Protein AF-A0A6A6D5V9-F1 (afdb_monomer_lite)

Structure (mmCIF, N/CA/C/O backbone):
data_AF-A0A6A6D5V9-F1
#
_entry.id   AF-A0A6A6D5V9-F1
#
loop_
_atom_site.group_PDB
_atom_site.id
_atom_site.type_symbol
_atom_site.label_atom_id
_atom_site.label_alt_id
_atom_site.label_comp_id
_atom_site.label_asym_id
_atom_site.label_entity_id
_atom_site.label_seq_id
_atom_site.pdbx_PDB_ins_code
_atom_site.Cartn_x
_atom_site.Cartn_y
_atom_site.Cartn_z
_atom_site.occupancy
_atom_site.B_iso_or_equiv
_atom_site.auth_seq_id
_atom_site.auth_comp_id
_atom_site.auth_asym_id
_atom_site.auth_atom_id
_atom_site.pdbx_PDB_model_num
ATOM 1 N N . MET A 1 1 ? -54.453 -8.536 13.196 1.00 45.84 1 MET A N 1
ATOM 2 C CA . MET A 1 1 ? -53.385 -8.993 14.112 1.00 45.84 1 MET A CA 1
ATOM 3 C C . MET A 1 1 ? -52.077 -8.244 13.860 1.00 45.84 1 MET A C 1
ATOM 5 O O . MET A 1 1 ? -51.553 -7.671 14.799 1.00 45.84 1 MET A O 1
ATOM 9 N N . GLU A 1 2 ? -51.609 -8.128 12.612 1.00 41.94 2 GLU A N 1
ATOM 10 C CA . GLU A 1 2 ? -50.366 -7.400 12.262 1.00 41.94 2 GLU A CA 1
ATOM 11 C C . GLU A 1 2 ? -50.396 -5.892 12.583 1.00 41.94 2 GLU A C 1
ATOM 13 O O . GLU A 1 2 ? -49.407 -5.327 13.036 1.00 41.94 2 GLU A O 1
ATOM 18 N N . SER A 1 3 ? -51.559 -5.244 12.457 1.00 50.44 3 SER A N 1
ATOM 19 C CA . SER A 1 3 ? -51.725 -3.814 12.774 1.00 50.44 3 SER A CA 1
ATOM 20 C C . SER A 1 3 ? -51.591 -3.475 14.270 1.00 50.44 3 SER A C 1
ATOM 22 O O . SER A 1 3 ? -51.333 -2.319 14.603 1.00 50.44 3 SER A O 1
ATOM 24 N N . GLN A 1 4 ? -51.782 -4.447 15.167 1.00 44.75 4 GLN A N 1
ATOM 25 C CA . GLN A 1 4 ? -51.623 -4.241 16.612 1.00 44.75 4 GLN A CA 1
ATOM 26 C C . GLN A 1 4 ? -50.182 -4.498 17.065 1.00 44.75 4 GLN A C 1
ATOM 28 O O . GLN A 1 4 ? -49.715 -3.812 17.969 1.00 44.75 4 GLN A O 1
ATOM 33 N N . LEU A 1 5 ? -49.464 -5.406 16.389 1.00 46.28 5 LEU A N 1
ATOM 34 C CA . LEU A 1 5 ? -48.047 -5.675 16.644 1.00 46.28 5 LEU A CA 1
ATOM 35 C C . LEU A 1 5 ? -47.172 -4.462 16.279 1.00 46.28 5 LEU A C 1
ATOM 37 O O . LEU A 1 5 ? -46.352 -4.035 17.082 1.00 46.28 5 LEU A O 1
ATOM 41 N N . ALA A 1 6 ? -47.435 -3.841 15.121 1.00 49.94 6 ALA A N 1
ATOM 42 C CA . ALA A 1 6 ? -46.710 -2.649 14.671 1.00 49.94 6 ALA A CA 1
ATOM 43 C C . ALA A 1 6 ? -46.886 -1.452 15.623 1.00 49.94 6 ALA A C 1
ATOM 45 O O . ALA A 1 6 ? -45.934 -0.730 15.894 1.00 49.94 6 ALA A O 1
ATOM 46 N N . ARG A 1 7 ? -48.087 -1.276 16.196 1.00 48.97 7 ARG A N 1
ATOM 47 C CA . ARG A 1 7 ? -48.354 -0.212 17.181 1.00 48.97 7 ARG A CA 1
ATOM 48 C C . ARG A 1 7 ? -47.690 -0.473 18.536 1.00 48.97 7 ARG A C 1
ATOM 50 O O . ARG A 1 7 ? -47.276 0.479 19.188 1.00 48.97 7 ARG A O 1
ATOM 57 N N . GLN A 1 8 ? -47.562 -1.735 18.954 1.00 49.94 8 GLN A N 1
ATOM 58 C CA . GLN A 1 8 ? -46.853 -2.091 20.190 1.00 49.94 8 GLN A CA 1
ATOM 59 C C . GLN A 1 8 ? -45.332 -1.924 20.065 1.00 49.94 8 GLN A C 1
ATOM 61 O O . GLN A 1 8 ? -44.693 -1.505 21.030 1.00 49.94 8 GLN A O 1
ATOM 66 N N . GLU A 1 9 ? -44.750 -2.193 18.891 1.00 52.41 9 GLU A N 1
ATOM 67 C CA . GLU A 1 9 ? -43.332 -1.911 18.620 1.00 52.41 9 GLU A CA 1
ATOM 68 C C . GLU A 1 9 ? -43.048 -0.402 18.594 1.00 52.41 9 GLU A C 1
ATOM 70 O O . GLU A 1 9 ? -42.062 0.053 19.174 1.00 52.41 9 GLU A O 1
ATOM 75 N N . GLU A 1 10 ? -43.945 0.393 18.006 1.00 48.81 10 GLU A N 1
ATOM 76 C CA . GLU A 1 10 ? -43.826 1.855 17.957 1.00 48.81 10 GLU A CA 1
ATOM 77 C C . GLU A 1 10 ? -43.937 2.489 19.360 1.00 48.81 10 GLU A C 1
ATOM 79 O O . GLU A 1 10 ? -43.136 3.354 19.723 1.00 48.81 10 GLU A O 1
ATOM 84 N N . GLU A 1 11 ? -44.848 1.998 20.210 1.00 47.97 11 GLU A N 1
ATOM 85 C CA . GLU A 1 11 ? -44.948 2.425 21.615 1.00 47.97 11 GLU A CA 1
ATOM 86 C C . GLU A 1 11 ? -43.737 1.998 22.467 1.00 47.97 11 GLU A C 1
ATOM 88 O O . GLU A 1 11 ? -43.361 2.714 23.401 1.00 47.97 11 GLU A O 1
ATOM 93 N N . ALA A 1 12 ? -43.090 0.870 22.152 1.00 48.12 12 ALA A N 1
ATOM 94 C CA . ALA A 1 12 ? -41.866 0.435 22.828 1.00 48.12 12 ALA A CA 1
ATOM 95 C C . ALA A 1 12 ? -40.661 1.326 22.473 1.00 48.12 12 ALA A C 1
ATOM 97 O O . ALA A 1 12 ? -39.862 1.662 23.351 1.00 48.12 12 ALA A O 1
ATOM 98 N N . VAL A 1 13 ? -40.567 1.773 21.215 1.00 47.84 13 VAL A N 1
ATOM 99 C CA . VAL A 1 13 ? -39.537 2.718 20.745 1.00 47.84 13 VAL A CA 1
ATOM 100 C C . VAL A 1 13 ? -39.692 4.088 21.414 1.00 47.84 13 VAL A C 1
ATOM 102 O O . VAL A 1 13 ? -38.697 4.690 21.818 1.00 47.84 13 VAL A O 1
ATOM 105 N N . VAL A 1 14 ? -40.930 4.550 21.623 1.00 44.81 14 VAL A N 1
ATOM 106 C CA . VAL A 1 14 ? -41.213 5.820 22.317 1.00 44.81 14 VAL A CA 1
ATOM 107 C C . VAL A 1 14 ? -40.906 5.741 23.822 1.00 44.81 14 VAL A C 1
ATOM 109 O O . VAL A 1 14 ? -40.399 6.708 24.391 1.00 44.81 14 VAL A O 1
ATOM 112 N N . ARG A 1 15 ? -41.128 4.592 24.482 1.00 38.12 15 ARG A N 1
ATOM 113 C CA . ARG A 1 15 ? -40.809 4.412 25.918 1.00 38.12 15 ARG A CA 1
ATOM 114 C C . ARG A 1 15 ? -39.312 4.308 26.223 1.00 38.12 15 ARG A C 1
ATOM 116 O O . ARG A 1 15 ? -38.923 4.564 27.359 1.00 38.12 15 ARG A O 1
ATOM 123 N N . LEU A 1 16 ? -38.478 3.953 25.245 1.00 40.44 16 LEU A N 1
ATOM 124 C CA . LEU A 1 16 ? -37.032 3.770 25.433 1.00 40.44 16 LEU A CA 1
ATOM 125 C C . LEU A 1 16 ? -36.195 5.045 25.249 1.00 40.44 16 LEU A C 1
ATOM 127 O O . LEU A 1 16 ? -34.975 4.978 25.374 1.00 40.44 16 LEU A O 1
ATOM 131 N N . GLY A 1 17 ? -36.804 6.206 24.981 1.00 34.03 17 GLY A N 1
ATOM 132 C CA . GLY A 1 17 ? -36.082 7.487 24.957 1.00 34.03 17 GLY A CA 1
ATOM 133 C C . GLY A 1 17 ? -34.925 7.547 23.949 1.00 34.03 17 GLY A C 1
ATOM 134 O O . GLY A 1 17 ? -34.012 8.357 24.104 1.00 34.03 17 GLY A O 1
ATOM 135 N N . ILE A 1 18 ? -34.938 6.695 22.919 1.00 39.28 18 ILE A N 1
ATOM 136 C CA . ILE A 1 18 ? -33.945 6.733 21.849 1.00 39.28 18 ILE A CA 1
ATOM 137 C C . ILE A 1 18 ? -34.417 7.773 20.840 1.00 39.28 18 ILE A C 1
ATOM 139 O O . ILE A 1 18 ? -35.143 7.475 19.893 1.00 39.28 18 ILE A O 1
ATOM 143 N N . THR A 1 19 ? -33.991 9.014 21.039 1.00 34.41 19 THR A N 1
ATOM 144 C CA . THR A 1 19 ? -34.090 10.056 20.019 1.00 34.41 19 THR A CA 1
ATOM 145 C C . THR A 1 19 ? -33.158 9.688 18.861 1.00 34.41 19 THR A C 1
ATOM 147 O O . THR A 1 19 ? -32.011 10.128 18.801 1.00 34.41 19 THR A O 1
ATOM 150 N N . LEU A 1 20 ? -33.630 8.853 17.933 1.00 35.97 20 LEU A N 1
ATOM 151 C CA . LEU A 1 20 ? -33.017 8.696 16.616 1.00 35.97 20 LEU A CA 1
ATOM 152 C C . LEU A 1 20 ? -33.243 9.999 15.846 1.00 35.97 20 LEU A C 1
ATOM 154 O O . LEU A 1 20 ? -34.259 10.185 15.179 1.00 35.97 20 LEU A O 1
ATOM 158 N N . GLN A 1 21 ? -32.303 10.935 15.963 1.00 35.69 21 GLN A N 1
ATOM 159 C CA . GLN A 1 21 ? -32.260 12.087 15.073 1.00 35.69 21 GLN A CA 1
ATOM 160 C C . GLN A 1 21 ? -31.943 11.611 13.647 1.00 35.69 21 GLN A C 1
ATOM 162 O O . GLN A 1 21 ? -30.813 11.251 13.338 1.00 35.69 21 GLN A O 1
ATOM 167 N N . ASN A 1 22 ? -32.980 11.672 12.808 1.00 31.94 22 ASN A N 1
ATOM 168 C CA . ASN A 1 22 ? -33.032 11.601 11.345 1.00 31.94 22 ASN A CA 1
ATOM 169 C C . ASN A 1 22 ? -32.557 10.311 10.635 1.00 31.94 22 ASN A C 1
ATOM 171 O O . ASN A 1 22 ? -31.436 9.846 10.836 1.00 31.94 22 ASN A O 1
ATOM 175 N N . PRO A 1 23 ? -33.352 9.782 9.679 1.00 36.41 23 PRO A N 1
ATOM 176 C CA . PRO A 1 23 ? -32.883 8.770 8.742 1.00 36.41 23 PRO A CA 1
ATOM 177 C C . PRO A 1 23 ? -31.849 9.417 7.812 1.00 36.41 23 PRO A C 1
ATOM 179 O O . PRO A 1 23 ? -32.181 10.125 6.864 1.00 36.41 23 PRO A O 1
ATOM 182 N N . ILE A 1 24 ? -30.570 9.217 8.129 1.00 47.66 24 ILE A N 1
ATOM 183 C CA . ILE A 1 24 ? -29.428 9.707 7.356 1.00 47.66 24 ILE A CA 1
ATOM 184 C C . ILE A 1 24 ? -29.598 9.248 5.902 1.00 47.66 24 ILE A C 1
ATOM 186 O O . ILE A 1 24 ? -29.640 8.048 5.622 1.00 47.66 24 ILE A O 1
ATOM 190 N N . HIS A 1 25 ? -29.662 10.194 4.963 1.00 49.81 25 HIS A N 1
ATOM 191 C CA . HIS A 1 25 ? -29.420 9.921 3.549 1.00 49.81 25 HIS A CA 1
ATOM 192 C C . HIS A 1 25 ? -28.005 9.336 3.418 1.00 49.81 25 HIS A C 1
ATOM 194 O O . HIS A 1 25 ? -27.031 10.070 3.282 1.00 49.81 25 HIS A O 1
ATOM 200 N N . ILE A 1 26 ? -27.866 8.008 3.503 1.00 61.12 26 ILE A N 1
ATOM 201 C CA . ILE A 1 26 ? -26.581 7.345 3.266 1.00 61.12 26 ILE A CA 1
ATOM 202 C C . ILE A 1 26 ? -26.205 7.645 1.815 1.00 61.12 26 ILE A C 1
ATOM 204 O O . ILE A 1 26 ? -26.941 7.272 0.891 1.00 61.12 26 ILE A O 1
ATOM 208 N N . SER A 1 27 ? -25.085 8.342 1.627 1.00 73.56 27 SER A N 1
ATOM 209 C CA . SER A 1 27 ? -24.589 8.720 0.308 1.00 73.56 27 SER A CA 1
ATOM 210 C C . SER A 1 27 ? -24.430 7.475 -0.586 1.00 73.56 27 SER A C 1
ATOM 212 O O . SER A 1 27 ? -24.121 6.386 -0.086 1.00 73.56 27 SER A O 1
ATOM 214 N N . PRO A 1 28 ? -24.635 7.584 -1.913 1.00 78.75 28 PRO A N 1
ATOM 215 C CA . PRO A 1 28 ? -24.537 6.438 -2.821 1.00 78.75 28 PRO A CA 1
ATOM 216 C C . PRO A 1 28 ? -23.211 5.674 -2.707 1.00 78.75 28 PRO A C 1
ATOM 218 O O . PRO A 1 28 ? -23.202 4.445 -2.753 1.00 78.75 28 PRO A O 1
ATOM 221 N N . TRP A 1 29 ? -22.107 6.388 -2.476 1.00 82.44 29 TRP A N 1
ATOM 222 C CA . TRP A 1 29 ? -20.796 5.771 -2.304 1.00 82.44 29 TRP A CA 1
ATOM 223 C C . TRP A 1 29 ? -20.691 4.998 -0.979 1.00 82.44 29 TRP A C 1
ATOM 225 O O . TRP A 1 29 ? -20.207 3.876 -0.995 1.00 82.44 29 TRP A O 1
ATOM 235 N N . LEU A 1 30 ? -21.241 5.493 0.142 1.00 83.31 30 LEU A N 1
ATOM 236 C CA . LEU A 1 30 ? -21.267 4.740 1.409 1.00 83.31 30 LEU A CA 1
ATOM 237 C C . LEU A 1 30 ? -22.126 3.471 1.323 1.00 83.31 30 LEU A C 1
ATOM 239 O O . LEU A 1 30 ? -21.816 2.470 1.971 1.00 83.31 30 LEU A O 1
ATOM 243 N N . LYS A 1 31 ? -23.190 3.489 0.507 1.00 84.56 31 LYS A N 1
ATOM 244 C CA . LYS A 1 31 ? -23.987 2.286 0.213 1.00 84.56 31 LYS A CA 1
ATOM 245 C C . LYS A 1 31 ? -23.187 1.262 -0.588 1.00 84.56 31 LYS A C 1
ATOM 247 O O . LYS A 1 31 ? -23.230 0.078 -0.265 1.00 84.56 31 LYS A O 1
ATOM 252 N N . MET A 1 32 ? -22.470 1.716 -1.618 1.00 85.31 32 MET A N 1
ATOM 253 C CA . MET A 1 32 ? -21.618 0.860 -2.446 1.00 85.31 32 MET A CA 1
ATOM 254 C C . MET A 1 32 ? -20.493 0.239 -1.621 1.00 85.31 32 MET A C 1
ATOM 256 O O . MET A 1 32 ? -20.230 -0.957 -1.734 1.00 85.31 32 MET A O 1
ATOM 260 N N . THR A 1 33 ? -19.849 1.049 -0.784 1.00 88.50 33 THR A N 1
ATOM 261 C CA . THR A 1 33 ? -18.691 0.611 -0.024 1.00 88.50 33 THR A CA 1
ATOM 262 C C . THR A 1 33 ? -19.086 -0.251 1.172 1.00 88.50 33 THR A C 1
ATOM 264 O O . THR A 1 33 ? -18.414 -1.234 1.453 1.00 88.50 33 THR A O 1
ATOM 267 N N . LYS A 1 34 ? -20.228 0.024 1.816 1.00 90.88 34 LYS A N 1
ATOM 268 C CA . LYS A 1 34 ? -20.720 -0.655 3.033 1.00 90.88 34 LYS A CA 1
ATOM 269 C C . LYS A 1 34 ? -19.900 -0.346 4.292 1.00 90.88 34 LYS A C 1
ATOM 271 O O . LYS A 1 34 ? -19.897 -1.135 5.238 1.00 90.88 34 LYS A O 1
ATOM 276 N N . TRP A 1 35 ? -19.251 0.823 4.351 1.00 92.62 35 TRP A N 1
ATOM 277 C CA . TRP A 1 35 ? -18.346 1.184 5.460 1.00 92.62 35 TRP A CA 1
ATOM 278 C C . TRP A 1 35 ? -19.098 1.200 6.795 1.00 92.62 35 TRP A C 1
ATOM 280 O O . TRP A 1 35 ? -18.601 0.713 7.805 1.00 92.62 35 TRP A O 1
ATOM 290 N N . THR A 1 36 ? -20.345 1.673 6.772 1.00 90.69 36 THR A N 1
ATOM 291 C CA . THR A 1 36 ? -21.253 1.687 7.927 1.00 90.69 36 THR A CA 1
ATOM 292 C C . THR A 1 36 ? -21.556 0.292 8.469 1.00 90.69 36 THR A C 1
ATOM 294 O O . THR A 1 36 ? -21.723 0.132 9.673 1.00 90.69 36 THR A O 1
ATOM 297 N N . HIS A 1 37 ? -21.620 -0.721 7.601 1.00 92.31 37 HIS A N 1
ATOM 298 C CA . HIS A 1 37 ? -21.847 -2.103 8.010 1.00 92.31 37 HIS A CA 1
ATOM 299 C C . HIS A 1 37 ? -20.578 -2.721 8.602 1.00 92.31 37 HIS A C 1
ATOM 301 O O . HIS A 1 37 ? -20.638 -3.347 9.654 1.00 92.31 37 HIS A O 1
ATOM 307 N N . TYR A 1 38 ? -19.431 -2.532 7.949 1.00 95.38 38 TYR A N 1
ATOM 308 C CA . TYR A 1 38 ? -18.151 -3.074 8.413 1.00 95.38 38 TYR A CA 1
ATOM 309 C C . TYR A 1 38 ? -17.715 -2.508 9.768 1.00 95.38 38 TYR A C 1
ATOM 311 O O . TYR A 1 38 ? -17.221 -3.245 10.614 1.00 95.38 38 TYR A O 1
ATOM 319 N N . LEU A 1 39 ? -17.952 -1.216 9.997 1.00 94.88 39 LEU A N 1
ATOM 320 C CA . LEU A 1 39 ? -17.589 -0.532 11.241 1.00 94.88 39 LEU A CA 1
ATOM 321 C 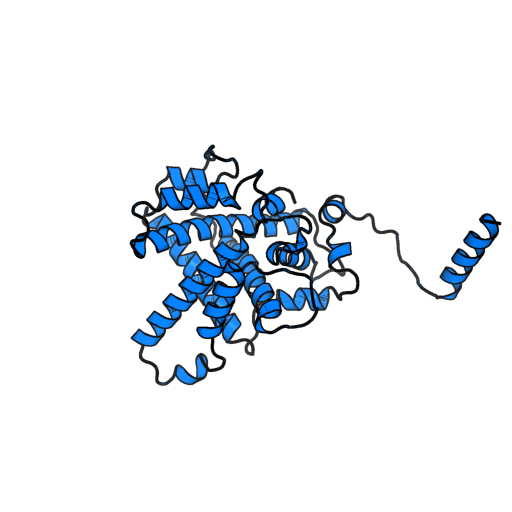C . LEU A 1 39 ? -18.715 -0.558 12.291 1.00 94.88 39 LEU A C 1
ATOM 323 O O . LEU A 1 39 ? -18.636 0.136 13.306 1.00 94.88 39 LEU A O 1
ATOM 327 N N . LYS A 1 40 ? -19.789 -1.324 12.056 1.00 92.50 40 LYS A N 1
ATOM 328 C CA . LYS A 1 40 ? -20.955 -1.359 12.943 1.00 92.50 40 LYS A CA 1
ATOM 329 C C . LYS A 1 40 ? -20.548 -1.805 14.350 1.00 92.50 40 LYS A C 1
ATOM 331 O O . LYS A 1 40 ? -19.892 -2.825 14.527 1.00 92.50 40 LYS A O 1
ATOM 336 N N . GLY A 1 41 ? -20.991 -1.050 15.355 1.00 90.38 41 GLY A N 1
ATOM 337 C CA . GLY A 1 41 ? -20.712 -1.332 16.766 1.00 90.38 41 GLY A CA 1
ATOM 338 C C . GLY A 1 41 ? -19.349 -0.840 17.258 1.00 90.38 41 GLY A C 1
ATOM 339 O O . GLY A 1 41 ? -19.080 -0.939 18.450 1.00 90.38 41 GLY A O 1
ATOM 340 N N . GLN A 1 42 ? -18.515 -0.274 16.381 1.00 93.19 42 GLN A N 1
ATOM 341 C CA . GLN A 1 42 ? -17.229 0.308 16.754 1.00 93.19 42 GLN A CA 1
ATOM 342 C C . GLN A 1 42 ? -17.336 1.821 16.949 1.00 93.19 42 GLN A C 1
ATOM 344 O O . GLN A 1 42 ? -18.079 2.507 16.244 1.00 93.19 42 GLN A O 1
ATOM 349 N N . GLN A 1 43 ? -16.548 2.363 17.878 1.00 92.12 43 GLN A N 1
ATOM 350 C CA . GLN A 1 43 ? -16.398 3.810 18.007 1.00 92.12 43 GLN A CA 1
ATOM 351 C C . GLN A 1 43 ? -15.473 4.335 16.903 1.00 92.12 43 GLN A C 1
ATOM 353 O O . GLN A 1 43 ? -14.322 3.910 16.783 1.00 92.12 43 GLN A O 1
ATOM 358 N N . LEU A 1 44 ? -15.968 5.285 16.103 1.00 92.88 44 LEU A N 1
ATOM 359 C CA . LEU A 1 44 ? -15.217 5.854 14.977 1.00 92.88 44 LEU A CA 1
ATOM 360 C C . LEU A 1 44 ? -13.909 6.532 15.423 1.00 92.88 44 LEU A C 1
ATOM 362 O O . LEU A 1 44 ? -12.906 6.455 14.717 1.00 92.88 44 LEU A O 1
ATOM 366 N N . SER A 1 45 ? -13.893 7.135 16.615 1.00 92.69 45 SER A N 1
ATOM 367 C CA . SER A 1 45 ? -12.695 7.718 17.234 1.00 92.69 45 SER A CA 1
ATOM 368 C C . SER A 1 45 ? -11.616 6.668 17.522 1.00 92.69 45 SER A C 1
ATOM 370 O O . SER A 1 45 ? -10.444 6.900 17.231 1.00 92.69 45 SER A O 1
ATOM 372 N N . SER A 1 46 ? -11.998 5.492 18.027 1.00 93.75 46 SER A N 1
ATOM 373 C CA . SER A 1 46 ? -11.069 4.383 18.272 1.00 93.75 46 SER A CA 1
ATOM 374 C C . SER A 1 46 ? -10.502 3.818 16.968 1.00 93.75 46 SER A C 1
ATOM 376 O O . SER A 1 46 ? -9.317 3.516 16.893 1.00 93.75 46 SER A O 1
ATOM 378 N N . ILE A 1 47 ? -11.308 3.744 15.904 1.00 96.19 47 ILE A N 1
ATOM 379 C CA . ILE A 1 47 ? -10.820 3.354 14.569 1.00 96.19 47 ILE A CA 1
ATOM 380 C C . ILE A 1 47 ? -9.842 4.402 14.021 1.00 96.19 47 ILE A C 1
ATOM 382 O O . ILE A 1 47 ? -8.820 4.058 13.432 1.00 96.19 47 ILE A O 1
ATOM 386 N N . GLN A 1 48 ? -10.122 5.689 14.236 1.00 94.81 48 GLN A N 1
ATOM 387 C CA . GLN A 1 48 ? -9.225 6.772 13.838 1.00 94.81 48 GLN A CA 1
ATOM 388 C C . GLN A 1 48 ? -7.876 6.726 14.560 1.00 94.81 48 GLN A C 1
ATOM 390 O O . GLN A 1 48 ? -6.858 7.044 13.944 1.00 94.81 48 GLN A O 1
ATOM 395 N N . ALA A 1 49 ? -7.849 6.280 15.819 1.00 94.94 49 ALA A N 1
ATOM 396 C CA . ALA A 1 49 ? -6.608 6.083 16.560 1.00 94.94 49 ALA A CA 1
ATOM 397 C C . ALA A 1 49 ? -5.679 5.065 15.872 1.00 94.94 49 ALA A C 1
ATOM 399 O O . ALA A 1 49 ? -4.474 5.297 15.822 1.00 94.94 49 ALA A O 1
ATOM 400 N N . LEU A 1 50 ? -6.226 4.018 15.237 1.00 97.44 50 LEU A N 1
ATOM 401 C CA . LEU A 1 50 ? -5.431 3.033 14.491 1.00 97.44 50 LEU A CA 1
ATOM 402 C C . LEU A 1 50 ? -4.674 3.654 13.308 1.00 97.44 50 LEU A C 1
ATOM 404 O O . LEU A 1 50 ? -3.584 3.197 12.977 1.00 97.44 50 LEU A O 1
ATOM 408 N N . ILE A 1 51 ? -5.198 4.717 12.691 1.00 97.12 51 ILE A N 1
ATOM 409 C CA . ILE A 1 51 ? -4.556 5.389 11.547 1.00 97.12 51 ILE A CA 1
ATOM 410 C C . ILE A 1 51 ? -3.775 6.654 11.943 1.00 97.12 51 ILE A C 1
ATOM 412 O O . ILE A 1 51 ? -3.327 7.402 11.076 1.00 97.12 51 ILE A O 1
ATOM 416 N N . SER A 1 52 ? -3.657 6.976 13.233 1.00 96.50 52 SER A N 1
ATOM 417 C CA . SER A 1 52 ? -2.919 8.162 13.692 1.00 96.50 52 SER A CA 1
ATOM 418 C C . SER A 1 52 ? -1.423 8.054 13.398 1.00 96.50 52 SER A C 1
ATOM 420 O O . SER A 1 52 ? -0.881 6.957 13.326 1.00 96.50 52 SER A O 1
ATOM 422 N N . MET A 1 53 ? -0.731 9.183 13.239 1.00 96.81 53 MET A N 1
ATOM 423 C CA . MET A 1 53 ? 0.732 9.133 13.150 1.00 96.81 53 MET A CA 1
ATOM 424 C C . MET A 1 53 ? 1.327 8.620 14.472 1.00 96.81 53 MET A C 1
ATOM 426 O O . MET A 1 53 ? 0.663 8.756 15.504 1.00 96.81 53 MET A O 1
ATOM 430 N N . PRO A 1 54 ? 2.524 8.012 14.449 1.00 94.75 54 PRO A N 1
ATOM 431 C CA . PRO A 1 54 ? 3.142 7.442 15.641 1.00 94.75 54 PRO A CA 1
ATOM 432 C C . PRO A 1 54 ? 3.403 8.501 16.711 1.00 94.75 54 PRO A C 1
ATOM 434 O O . PRO A 1 54 ? 3.740 9.644 16.384 1.00 94.75 54 PRO A O 1
ATOM 437 N N . THR A 1 55 ? 3.259 8.123 17.979 1.00 91.12 55 THR A N 1
ATOM 438 C CA . THR A 1 55 ? 3.697 8.944 19.117 1.00 91.12 55 THR A CA 1
ATOM 439 C C . THR A 1 55 ? 5.136 8.604 19.521 1.00 91.12 55 THR A C 1
ATOM 441 O O . THR A 1 55 ? 5.760 7.698 18.967 1.00 91.12 55 THR A O 1
ATOM 444 N N . VAL A 1 56 ? 5.679 9.336 20.500 1.00 85.12 56 VAL A N 1
ATOM 445 C CA . VAL A 1 56 ? 7.024 9.085 21.057 1.00 85.12 56 VAL A CA 1
ATOM 446 C C . VAL A 1 56 ? 7.139 7.672 21.651 1.00 85.12 56 VAL A C 1
ATOM 448 O O . VAL A 1 56 ? 8.209 7.075 21.595 1.00 85.12 56 VAL A O 1
ATOM 451 N N . ASP A 1 57 ? 6.027 7.112 22.131 1.00 87.94 57 ASP A N 1
ATOM 452 C CA . ASP A 1 57 ? 5.950 5.770 22.719 1.00 87.94 57 ASP A CA 1
ATOM 453 C C . ASP A 1 57 ? 5.823 4.653 21.668 1.00 87.94 57 ASP A C 1
ATOM 455 O O . ASP A 1 57 ? 5.717 3.478 22.013 1.00 87.94 57 ASP A O 1
ATOM 459 N N . GLU A 1 58 ? 5.841 4.994 20.375 1.00 91.38 58 GLU A N 1
ATOM 460 C CA . GLU A 1 58 ? 5.774 4.038 19.268 1.00 91.38 58 GLU A CA 1
ATOM 461 C C . GLU A 1 58 ? 7.057 4.094 18.400 1.00 91.38 58 GLU A C 1
ATOM 463 O O . GLU A 1 58 ? 7.008 4.444 17.210 1.00 91.38 58 GLU A O 1
ATOM 468 N N . PRO A 1 59 ? 8.236 3.747 18.960 1.00 89.69 59 PRO A N 1
ATOM 469 C CA . PRO A 1 59 ? 9.524 3.839 18.268 1.00 89.69 59 PRO A CA 1
ATOM 470 C C . PRO A 1 59 ? 9.598 2.953 17.017 1.00 89.69 59 PRO A C 1
ATOM 472 O O . PRO A 1 59 ? 10.090 3.392 15.977 1.00 89.69 59 PRO A O 1
ATOM 475 N N . ALA A 1 60 ? 9.059 1.733 17.078 1.00 91.00 60 ALA A N 1
ATOM 476 C CA . ALA A 1 60 ? 9.036 0.814 15.940 1.00 91.00 60 ALA A CA 1
ATOM 477 C C . ALA A 1 60 ? 8.233 1.380 14.754 1.00 91.00 60 ALA A C 1
ATOM 479 O O . ALA A 1 60 ? 8.684 1.357 13.607 1.00 91.00 60 ALA A O 1
ATOM 480 N N . LEU A 1 61 ? 7.071 1.978 15.033 1.00 93.94 61 LEU A N 1
ATOM 481 C CA . LEU A 1 61 ? 6.267 2.662 14.022 1.00 93.94 61 LEU A CA 1
ATOM 482 C C . LEU A 1 61 ? 6.975 3.903 13.471 1.00 93.94 61 LEU A C 1
ATOM 484 O O . LEU A 1 61 ? 6.929 4.138 12.265 1.00 93.94 61 LEU A O 1
ATOM 488 N N . SER A 1 62 ? 7.660 4.669 14.326 1.00 93.50 62 SER A N 1
ATOM 489 C CA . SER A 1 62 ? 8.474 5.821 13.915 1.00 93.50 62 SER A CA 1
ATOM 490 C C . SER A 1 62 ? 9.600 5.416 12.952 1.00 93.50 62 SER A C 1
ATOM 492 O O . SER A 1 62 ? 9.831 6.082 11.936 1.00 93.50 62 SER A O 1
ATOM 494 N N . ALA A 1 63 ? 10.257 4.282 13.211 1.00 92.50 63 ALA A N 1
ATOM 495 C CA . ALA A 1 63 ? 11.246 3.698 12.311 1.00 92.50 63 ALA A CA 1
ATOM 496 C C . ALA A 1 63 ? 10.610 3.248 10.983 1.00 92.50 63 ALA A C 1
ATOM 498 O O . ALA A 1 63 ? 11.130 3.570 9.913 1.00 92.50 63 ALA A O 1
ATOM 499 N N . LEU A 1 64 ? 9.446 2.589 11.030 1.00 94.94 64 LEU A N 1
ATOM 500 C CA . LEU A 1 64 ? 8.716 2.137 9.842 1.00 94.94 64 LEU A CA 1
ATOM 501 C C . LEU A 1 64 ? 8.296 3.298 8.924 1.00 94.94 64 LEU A C 1
ATOM 503 O O . LEU A 1 64 ? 8.525 3.240 7.714 1.00 94.94 64 LEU A O 1
ATOM 507 N N . ILE A 1 65 ? 7.722 4.379 9.467 1.00 95.38 65 ILE A N 1
ATOM 508 C CA . ILE A 1 65 ? 7.316 5.543 8.654 1.00 95.38 65 ILE A CA 1
ATOM 509 C C . ILE A 1 65 ? 8.518 6.293 8.064 1.00 95.38 65 ILE A C 1
ATOM 511 O O . ILE A 1 65 ? 8.408 6.900 6.990 1.00 95.38 65 ILE A O 1
ATOM 515 N N . SER A 1 66 ? 9.664 6.242 8.749 1.00 94.50 66 SER A N 1
ATOM 516 C CA . SER A 1 66 ? 10.925 6.818 8.276 1.00 94.50 66 SER A CA 1
ATOM 517 C C . SER A 1 66 ? 11.499 5.981 7.135 1.00 94.50 66 SER A C 1
ATOM 519 O O . SER A 1 66 ? 11.844 6.529 6.090 1.00 94.50 66 SER A O 1
ATOM 521 N N . ALA A 1 67 ? 11.493 4.653 7.280 1.00 96.25 67 ALA A N 1
ATOM 522 C CA . ALA A 1 67 ? 11.870 3.722 6.222 1.00 96.25 67 ALA A CA 1
ATOM 523 C C . ALA A 1 67 ? 10.978 3.882 4.981 1.00 96.25 67 ALA A C 1
ATOM 525 O O . ALA A 1 67 ? 11.487 3.988 3.870 1.00 96.25 67 ALA A O 1
ATOM 526 N N . PHE A 1 68 ? 9.660 4.010 5.157 1.00 97.69 68 PHE A N 1
ATOM 527 C CA . PHE A 1 68 ? 8.746 4.299 4.048 1.00 97.69 68 PHE A CA 1
ATOM 528 C C . PHE A 1 68 ? 9.078 5.620 3.339 1.00 97.69 68 PHE A C 1
ATOM 530 O O . PHE A 1 68 ? 9.057 5.702 2.112 1.00 97.69 68 PHE A O 1
ATOM 537 N N . SER A 1 69 ? 9.415 6.664 4.101 1.00 96.31 69 SER A N 1
ATOM 538 C CA . SER A 1 69 ? 9.797 7.958 3.525 1.00 96.31 69 SER A CA 1
ATOM 539 C C . SER A 1 69 ? 11.065 7.851 2.676 1.00 96.31 69 SER A C 1
ATOM 541 O O . SER A 1 69 ? 11.120 8.457 1.607 1.00 96.31 69 SER A O 1
ATOM 543 N N . ALA A 1 70 ? 12.045 7.060 3.123 1.00 95.69 70 ALA A N 1
ATOM 544 C CA . ALA A 1 70 ? 13.258 6.778 2.363 1.00 95.69 70 ALA A CA 1
ATOM 545 C C . ALA A 1 70 ? 12.956 5.995 1.074 1.00 95.69 70 ALA A C 1
ATOM 547 O O . ALA A 1 70 ? 13.414 6.404 0.014 1.00 95.69 70 ALA A O 1
ATOM 548 N N . VAL A 1 71 ? 12.091 4.974 1.132 1.00 97.19 71 VAL A N 1
ATOM 549 C CA . VAL A 1 71 ? 11.645 4.209 -0.050 1.00 97.19 71 VAL A CA 1
ATOM 550 C C . VAL A 1 71 ? 11.000 5.114 -1.104 1.00 97.19 71 VAL A C 1
ATOM 552 O O . VAL A 1 71 ? 11.292 4.993 -2.292 1.00 97.19 71 VAL A O 1
ATOM 555 N N . VAL A 1 72 ? 10.131 6.045 -0.697 1.00 94.81 72 VAL A N 1
ATOM 556 C CA . VAL A 1 72 ? 9.502 6.993 -1.636 1.00 94.81 72 VAL A CA 1
ATOM 557 C C . VAL A 1 72 ? 10.535 7.939 -2.251 1.00 94.81 72 VAL A C 1
ATOM 559 O O . VAL A 1 72 ? 10.428 8.297 -3.425 1.00 94.81 72 VAL A O 1
ATOM 562 N N . GLU A 1 73 ? 11.538 8.343 -1.477 1.00 93.19 73 GLU A N 1
ATOM 563 C CA . GLU A 1 73 ? 12.615 9.197 -1.968 1.00 93.19 73 GLU A CA 1
ATOM 564 C C . GLU A 1 73 ? 13.557 8.449 -2.925 1.00 93.19 73 GLU A C 1
ATOM 566 O O . GLU A 1 73 ? 13.964 9.014 -3.939 1.00 93.19 73 GLU A O 1
ATOM 571 N N . ASP A 1 74 ? 13.839 7.170 -2.672 1.00 94.25 74 ASP A N 1
ATOM 572 C CA . ASP A 1 74 ? 14.563 6.302 -3.606 1.00 94.25 74 ASP A CA 1
ATOM 573 C C . ASP A 1 74 ? 13.779 6.113 -4.912 1.00 94.25 74 ASP A C 1
ATOM 575 O O . ASP A 1 74 ? 14.363 6.197 -5.994 1.00 94.25 74 ASP A O 1
ATOM 579 N N . ALA A 1 75 ? 12.451 5.961 -4.834 1.00 93.12 75 ALA A N 1
ATOM 580 C CA . ALA A 1 75 ? 11.584 5.898 -6.013 1.00 93.12 75 ALA A CA 1
ATOM 581 C C . ALA A 1 75 ? 11.717 7.167 -6.861 1.00 93.12 75 ALA A C 1
ATOM 583 O O . ALA A 1 75 ? 11.825 7.113 -8.086 1.00 93.12 75 ALA A O 1
ATOM 584 N N . ARG A 1 76 ? 11.724 8.330 -6.199 1.00 90.50 76 ARG A N 1
ATOM 585 C CA . ARG A 1 76 ? 11.862 9.632 -6.853 1.00 90.50 76 ARG A CA 1
ATOM 586 C C . ARG A 1 76 ? 13.225 9.767 -7.526 1.00 90.50 76 ARG A C 1
ATOM 588 O O . ARG A 1 76 ? 13.267 10.141 -8.695 1.00 90.50 76 ARG A O 1
ATOM 595 N N . ARG A 1 77 ? 14.307 9.432 -6.814 1.00 91.88 77 ARG A N 1
ATOM 596 C CA . ARG A 1 77 ? 15.675 9.435 -7.355 1.00 91.88 77 ARG A CA 1
ATOM 597 C C . ARG A 1 77 ? 15.801 8.509 -8.558 1.00 91.88 77 ARG A C 1
ATOM 599 O O . ARG A 1 77 ? 16.215 8.964 -9.611 1.00 91.88 77 ARG A O 1
ATOM 606 N N . SER A 1 78 ? 15.295 7.282 -8.466 1.00 92.06 78 SER A N 1
ATOM 607 C CA . SER A 1 78 ? 15.338 6.314 -9.570 1.00 92.06 78 SER A CA 1
ATOM 608 C C . SER A 1 78 ? 14.673 6.824 -10.850 1.00 92.06 78 SER A C 1
ATOM 610 O O . SER A 1 78 ? 15.154 6.548 -11.945 1.00 92.06 78 SER A O 1
ATOM 612 N N . ILE A 1 79 ? 13.580 7.584 -10.736 1.00 90.31 79 ILE A N 1
ATOM 613 C CA . ILE A 1 79 ? 12.949 8.182 -11.916 1.00 90.31 79 ILE A CA 1
ATOM 614 C C . ILE A 1 79 ? 13.742 9.392 -12.434 1.00 90.31 79 ILE A C 1
ATOM 616 O O . ILE A 1 79 ? 13.808 9.594 -13.640 1.00 90.31 79 ILE A O 1
ATOM 620 N N . LEU A 1 80 ? 14.314 10.212 -11.546 1.00 89.62 80 LEU A N 1
ATOM 621 C CA . LEU A 1 80 ? 15.136 11.366 -11.936 1.00 89.62 80 LEU A CA 1
ATOM 622 C C . LEU A 1 80 ? 16.462 10.956 -12.587 1.00 89.62 80 LEU A C 1
ATOM 624 O O . LEU A 1 80 ? 16.952 11.681 -13.445 1.00 89.62 80 LEU A O 1
ATOM 628 N N . ASP A 1 81 ? 16.992 9.799 -12.202 1.00 91.56 81 ASP A N 1
ATOM 629 C CA . ASP A 1 81 ? 18.212 9.201 -12.744 1.00 91.56 81 ASP A CA 1
ATOM 630 C C . ASP A 1 81 ? 17.933 8.349 -14.004 1.00 91.56 81 ASP A C 1
ATOM 632 O O . ASP A 1 81 ? 18.768 7.539 -14.402 1.00 91.56 81 ASP A O 1
ATOM 636 N N . ASP A 1 82 ? 16.743 8.480 -14.609 1.00 90.56 82 ASP A N 1
ATOM 637 C CA . ASP A 1 82 ? 16.303 7.771 -15.822 1.00 90.56 82 ASP A CA 1
ATOM 638 C C . ASP A 1 82 ? 16.430 6.232 -15.750 1.00 90.56 82 ASP A C 1
ATOM 640 O O . ASP A 1 82 ? 16.497 5.542 -16.771 1.00 90.56 82 ASP A O 1
ATOM 644 N N . ARG A 1 83 ? 16.388 5.649 -14.540 1.00 93.06 83 ARG A N 1
ATOM 645 C CA . ARG A 1 83 ? 16.409 4.183 -14.347 1.00 93.06 83 ARG A CA 1
ATOM 646 C C . ARG A 1 83 ? 15.145 3.498 -14.861 1.00 93.06 83 ARG A C 1
ATOM 648 O O . ARG A 1 83 ? 15.141 2.292 -15.098 1.00 93.06 83 ARG A O 1
ATOM 655 N N . ILE A 1 84 ? 14.070 4.267 -15.015 1.00 92.75 84 ILE A N 1
ATOM 656 C CA . ILE A 1 84 ? 12.818 3.859 -15.646 1.00 92.75 84 ILE A CA 1
ATOM 657 C C . ILE A 1 84 ? 12.627 4.709 -16.894 1.00 92.75 84 ILE A C 1
ATOM 659 O O . ILE A 1 84 ? 12.563 5.935 -16.813 1.00 92.75 84 ILE A O 1
ATOM 663 N N . ASN A 1 85 ? 12.493 4.057 -18.047 1.00 90.75 85 ASN A N 1
ATOM 664 C CA . ASN A 1 85 ? 12.310 4.772 -19.303 1.00 90.75 85 ASN A CA 1
ATOM 665 C C . ASN A 1 85 ? 10.911 5.418 -19.396 1.00 90.75 85 ASN A C 1
ATOM 667 O O . ASN A 1 85 ? 9.967 5.088 -18.671 1.00 90.75 85 ASN A O 1
ATOM 671 N N . VAL A 1 86 ? 10.754 6.328 -20.359 1.00 90.81 86 VAL A N 1
ATOM 672 C CA . VAL A 1 86 ? 9.498 7.059 -20.571 1.00 90.81 86 VAL A CA 1
ATOM 673 C C . VAL A 1 86 ? 8.305 6.139 -20.868 1.00 90.81 86 VAL A C 1
ATOM 675 O O . VAL A 1 86 ? 7.199 6.412 -20.404 1.00 90.81 86 VAL A O 1
ATOM 678 N N . PHE A 1 87 ? 8.493 5.030 -21.587 1.00 92.38 87 PHE A N 1
ATOM 679 C CA . PHE A 1 87 ? 7.401 4.112 -21.925 1.00 92.38 87 PHE A CA 1
ATOM 680 C C . PHE A 1 87 ? 6.833 3.436 -20.674 1.00 92.38 87 PHE A C 1
ATOM 682 O O . PHE A 1 87 ? 5.611 3.366 -20.511 1.00 92.38 87 PHE A O 1
ATOM 689 N N . ASP A 1 88 ? 7.702 3.041 -19.748 1.00 93.50 88 ASP A N 1
ATOM 690 C CA . ASP A 1 88 ? 7.320 2.443 -18.471 1.00 93.50 88 ASP A CA 1
ATOM 691 C C . ASP A 1 88 ? 6.614 3.455 -17.553 1.00 93.50 88 ASP A C 1
ATOM 693 O O . ASP A 1 88 ? 5.618 3.124 -16.902 1.00 93.50 88 ASP A O 1
ATOM 697 N N . LEU A 1 89 ? 7.028 4.729 -17.575 1.00 93.25 89 LEU A N 1
ATOM 698 C CA . LEU A 1 89 ? 6.327 5.806 -16.859 1.00 93.25 89 LEU A CA 1
ATOM 699 C C . LEU A 1 89 ? 4.917 6.065 -17.409 1.00 93.25 89 LEU A C 1
ATOM 701 O O . LEU A 1 89 ? 3.997 6.373 -16.645 1.00 93.25 89 LEU A O 1
ATOM 705 N N . HIS A 1 90 ? 4.724 5.959 -18.725 1.00 93.50 90 HIS A N 1
ATOM 706 C CA . HIS A 1 90 ? 3.396 6.027 -19.342 1.00 93.50 90 HIS A CA 1
ATOM 707 C C . HIS A 1 90 ? 2.557 4.785 -19.031 1.00 93.50 90 HIS A C 1
ATOM 709 O O . HIS A 1 90 ? 1.335 4.887 -18.867 1.00 93.50 90 HIS A O 1
ATOM 715 N N . ARG A 1 91 ? 3.197 3.615 -18.938 1.00 93.31 91 ARG A N 1
ATOM 716 C CA . ARG A 1 91 ? 2.536 2.363 -18.580 1.00 93.31 91 ARG A CA 1
ATOM 717 C C . ARG A 1 91 ? 2.002 2.415 -17.158 1.00 93.31 91 ARG A C 1
ATOM 719 O O . ARG A 1 91 ? 0.794 2.292 -16.983 1.00 93.31 91 ARG A O 1
ATOM 726 N N . VAL A 1 92 ? 2.858 2.662 -16.166 1.00 92.94 92 VAL A N 1
ATOM 727 C CA . VAL A 1 92 ? 2.454 2.667 -14.750 1.00 92.94 92 VAL A CA 1
ATOM 728 C C . VAL A 1 92 ? 1.383 3.718 -14.458 1.00 92.94 92 VAL A C 1
ATOM 730 O O . VAL A 1 92 ? 0.547 3.519 -13.582 1.00 92.94 92 VAL A O 1
ATOM 733 N N . ALA A 1 93 ? 1.369 4.826 -15.213 1.00 91.12 93 ALA A N 1
ATOM 734 C CA . ALA A 1 93 ? 0.351 5.867 -15.114 1.00 91.12 93 ALA A CA 1
ATOM 735 C C . ALA A 1 93 ? -1.043 5.407 -15.576 1.00 91.12 93 ALA A C 1
ATOM 737 O O . ALA A 1 93 ? -2.035 6.052 -15.227 1.00 91.12 93 ALA A O 1
ATOM 738 N N . SER A 1 94 ? -1.122 4.324 -16.351 1.00 91.69 94 SER A N 1
ATOM 739 C CA . SER A 1 94 ? -2.367 3.752 -16.846 1.00 91.69 94 SER A CA 1
ATOM 740 C C . SER A 1 94 ? -2.954 2.713 -15.902 1.00 91.69 94 SER A C 1
ATOM 742 O O . SER A 1 94 ? -2.243 1.918 -15.292 1.00 91.69 94 SER A O 1
ATOM 744 N N . PHE A 1 95 ? -4.283 2.669 -15.880 1.00 91.81 95 PHE A N 1
ATOM 745 C CA . PHE A 1 95 ? -5.068 1.633 -15.211 1.00 91.81 95 PHE A CA 1
ATOM 746 C C . PHE A 1 95 ? -5.726 0.673 -16.207 1.00 91.81 95 PHE A C 1
ATOM 748 O O . PHE A 1 95 ? -6.562 -0.133 -15.820 1.00 91.81 95 PHE A O 1
ATOM 755 N N . ILE A 1 96 ? -5.406 0.776 -17.499 1.00 89.56 96 ILE A N 1
ATOM 756 C CA . ILE A 1 96 ? -5.942 -0.102 -18.541 1.00 89.56 96 ILE A CA 1
ATOM 757 C C . ILE A 1 96 ? -4.821 -1.035 -18.987 1.00 89.56 96 ILE A C 1
ATOM 759 O O . ILE A 1 96 ? -3.779 -0.570 -19.455 1.00 89.56 96 ILE A O 1
ATOM 763 N N . GLN A 1 97 ? -5.055 -2.342 -18.860 1.00 86.75 97 GLN A N 1
ATOM 764 C CA . GLN A 1 97 ? -4.087 -3.368 -19.234 1.00 86.75 97 GLN A CA 1
ATOM 765 C C . GLN A 1 97 ? -3.631 -3.194 -20.689 1.00 86.75 97 GLN A C 1
ATOM 767 O O . GLN A 1 97 ? -4.446 -2.966 -21.586 1.00 86.75 97 GLN A O 1
ATOM 772 N N . GLY A 1 98 ? -2.316 -3.254 -20.912 1.00 83.19 98 GLY A N 1
ATOM 773 C CA . GLY A 1 98 ? -1.710 -3.140 -22.242 1.00 83.19 98 GLY A CA 1
ATOM 774 C C . GLY A 1 98 ? -1.870 -1.779 -22.937 1.00 83.19 98 GLY A C 1
ATOM 775 O O . GLY A 1 98 ? -1.401 -1.622 -24.062 1.00 83.19 98 GLY A O 1
ATOM 776 N N . ARG A 1 99 ? -2.499 -0.778 -22.304 1.00 87.69 99 ARG A N 1
ATOM 777 C CA . ARG A 1 99 ? -2.734 0.542 -22.905 1.00 87.69 99 ARG A CA 1
ATOM 778 C C . ARG A 1 99 ? -2.051 1.639 -22.088 1.00 87.69 99 ARG A C 1
ATOM 780 O O . ARG A 1 99 ? -2.613 2.047 -21.074 1.00 87.69 99 ARG A O 1
ATOM 787 N N . PRO A 1 100 ? -0.899 2.176 -22.524 1.00 84.31 100 PRO A N 1
ATOM 788 C CA . PRO A 1 100 ? -0.228 3.277 -21.834 1.00 84.31 100 PRO A CA 1
ATOM 789 C C . PRO A 1 100 ? -1.095 4.542 -21.749 1.00 84.31 100 PRO A C 1
ATOM 791 O O . PRO A 1 100 ? -1.920 4.817 -22.628 1.00 84.31 100 PRO A O 1
ATOM 794 N N . PHE A 1 101 ? -0.908 5.333 -20.691 1.00 88.06 101 PHE A N 1
ATOM 795 C CA . PHE A 1 101 ? -1.608 6.605 -20.532 1.00 88.06 101 PHE A CA 1
ATOM 796 C C . PHE A 1 101 ? -0.963 7.684 -21.407 1.00 88.06 101 PHE A C 1
ATOM 798 O O . PHE A 1 101 ? 0.204 7.590 -21.772 1.00 88.06 101 PHE A O 1
ATOM 805 N N . LYS A 1 102 ? -1.703 8.745 -21.756 1.00 86.31 102 LYS A N 1
ATOM 806 C CA . LYS A 1 102 ? -1.169 9.818 -22.619 1.00 86.31 102 LYS A CA 1
ATOM 807 C C . LYS A 1 102 ? -0.070 10.646 -21.955 1.00 86.31 102 LYS A C 1
ATOM 809 O O . LYS A 1 102 ? 0.719 11.262 -22.657 1.00 86.31 102 LYS A O 1
ATOM 814 N N . LYS A 1 103 ? -0.061 10.716 -20.624 1.00 85.38 103 LYS A N 1
ATOM 815 C CA . LYS A 1 103 ? 0.929 11.467 -19.846 1.00 85.38 103 LYS A CA 1
ATOM 816 C C . LYS A 1 103 ? 1.732 10.489 -18.987 1.00 85.38 103 LYS A C 1
ATOM 818 O O . LYS A 1 103 ? 1.119 9.571 -18.439 1.00 85.38 103 LYS A O 1
ATOM 823 N N . PRO A 1 104 ? 3.049 10.688 -18.835 1.00 86.50 104 PRO A N 1
ATOM 824 C CA . PRO A 1 104 ? 3.832 9.878 -17.917 1.00 86.50 104 PRO A CA 1
ATOM 825 C C . PRO A 1 104 ? 3.374 10.135 -16.479 1.00 86.50 104 PRO A C 1
ATOM 827 O O . PRO A 1 104 ? 2.722 11.148 -16.185 1.00 86.50 104 PRO A O 1
ATOM 830 N N . LEU A 1 105 ? 3.727 9.226 -15.570 1.00 83.44 105 LEU A N 1
ATOM 831 C CA . LEU A 1 105 ? 3.565 9.467 -14.142 1.00 83.44 105 LEU A CA 1
ATOM 832 C C . LEU A 1 105 ? 4.228 10.807 -13.787 1.00 83.44 105 LEU A C 1
ATOM 834 O O . LEU A 1 105 ? 5.386 11.045 -14.118 1.00 83.44 105 LEU A O 1
ATOM 838 N N . LEU A 1 106 ? 3.470 11.709 -13.159 1.00 69.50 106 LEU A N 1
ATOM 839 C CA . LEU A 1 106 ? 3.968 13.034 -12.798 1.00 69.50 106 LEU A CA 1
ATOM 840 C C . LEU A 1 106 ? 5.046 12.892 -11.719 1.00 69.50 106 LEU A C 1
ATOM 842 O O . LEU A 1 106 ? 4.732 12.614 -10.565 1.00 69.50 106 LEU A O 1
ATOM 846 N N . THR A 1 107 ? 6.299 13.112 -12.102 1.00 62.16 107 THR A N 1
ATOM 847 C CA . THR A 1 107 ? 7.473 13.091 -11.210 1.00 62.16 107 THR A CA 1
ATOM 848 C C . THR A 1 107 ? 7.716 14.434 -10.534 1.00 62.16 107 THR A C 1
ATOM 850 O O . THR A 1 107 ? 8.355 14.516 -9.492 1.00 62.16 107 THR A O 1
ATOM 853 N N . LYS A 1 108 ? 7.169 15.508 -11.113 1.00 62.50 108 LYS A N 1
ATOM 854 C CA . LYS A 1 108 ? 7.217 16.872 -10.580 1.00 62.50 108 LYS A CA 1
ATOM 855 C C . LYS A 1 108 ? 5.917 17.207 -9.850 1.00 62.50 108 LYS A C 1
ATOM 857 O O . LYS A 1 108 ? 5.222 18.153 -10.222 1.00 62.50 108 LYS A O 1
ATOM 862 N N . LEU A 1 109 ? 5.531 16.406 -8.854 1.00 68.94 109 LEU A N 1
ATOM 863 C CA . LEU A 1 109 ? 4.516 16.875 -7.905 1.00 68.94 109 LEU A CA 1
ATOM 864 C C . LEU A 1 109 ? 5.157 17.937 -7.005 1.00 68.94 109 LEU A C 1
ATOM 866 O O . LEU A 1 109 ? 6.339 17.860 -6.682 1.00 68.94 109 LEU A O 1
ATOM 870 N N . GLN A 1 110 ? 4.371 18.931 -6.601 1.00 76.00 110 GLN A N 1
ATOM 871 C CA . GLN A 1 110 ? 4.813 19.909 -5.607 1.00 76.00 110 GLN A CA 1
ATOM 872 C C . GLN A 1 110 ? 5.184 19.180 -4.306 1.00 76.00 110 GLN A C 1
ATOM 874 O O . GLN A 1 110 ? 4.479 18.246 -3.918 1.00 76.00 110 GLN A O 1
ATOM 879 N N . GLU A 1 111 ? 6.225 19.631 -3.603 1.00 76.81 111 GLU A N 1
ATOM 880 C CA . GLU A 1 111 ? 6.687 19.036 -2.333 1.00 76.81 111 GLU A CA 1
ATOM 881 C C . GLU A 1 111 ? 5.535 18.826 -1.332 1.00 76.81 111 GLU A C 1
ATOM 883 O O . GLU A 1 111 ? 5.365 17.747 -0.763 1.00 76.81 111 GLU A O 1
ATOM 888 N N . GLY A 1 112 ? 4.636 19.810 -1.207 1.00 81.44 112 GLY A N 1
ATOM 889 C CA . GLY A 1 112 ? 3.447 19.694 -0.354 1.00 81.44 112 GLY A CA 1
ATOM 890 C C . GLY A 1 112 ? 2.486 18.566 -0.763 1.00 81.44 112 GLY A C 1
ATOM 891 O O . GLY A 1 112 ? 1.853 17.942 0.089 1.00 81.44 112 GLY A O 1
ATOM 892 N N . THR A 1 113 ? 2.405 18.244 -2.058 1.00 84.62 113 THR A N 1
ATOM 893 C CA . THR A 1 113 ? 1.598 17.117 -2.557 1.00 84.62 113 THR A CA 1
ATOM 894 C C . THR A 1 113 ? 2.239 15.784 -2.193 1.00 84.62 113 THR A C 1
ATOM 896 O O . THR A 1 113 ? 1.532 14.889 -1.733 1.00 84.62 113 THR A O 1
ATOM 899 N N . TYR A 1 114 ? 3.563 15.663 -2.331 1.00 84.06 114 TYR A N 1
ATOM 900 C CA . TYR A 1 114 ? 4.293 14.467 -1.907 1.00 84.06 114 TYR A CA 1
ATOM 901 C C . TYR A 1 114 ? 4.140 14.215 -0.413 1.00 84.06 114 TYR A C 1
ATOM 903 O O . TYR A 1 114 ? 3.826 13.096 -0.020 1.00 84.06 114 TYR A O 1
ATOM 911 N N . THR A 1 115 ? 4.296 15.241 0.422 1.00 89.06 115 THR A N 1
ATOM 912 C CA . THR A 1 115 ? 4.112 15.115 1.875 1.00 89.06 115 THR A CA 1
ATOM 913 C C . THR A 1 115 ? 2.711 14.624 2.220 1.00 89.06 115 THR A C 1
ATOM 915 O O . THR A 1 115 ? 2.565 13.667 2.980 1.00 89.06 115 THR A O 1
ATOM 918 N N . ARG A 1 116 ? 1.673 15.192 1.591 1.00 90.94 116 ARG A N 1
ATOM 919 C CA . ARG A 1 116 ? 0.293 14.728 1.781 1.00 90.94 116 ARG A CA 1
ATOM 920 C C . ARG A 1 116 ? 0.110 13.277 1.338 1.00 90.94 116 ARG A C 1
ATOM 922 O O . ARG A 1 116 ? -0.557 12.511 2.027 1.00 90.94 116 ARG A O 1
ATOM 929 N N . TYR A 1 117 ? 0.673 12.902 0.191 1.00 93.81 117 TYR A N 1
ATOM 930 C CA . TYR A 1 117 ? 0.504 11.562 -0.361 1.00 93.81 117 TYR A CA 1
ATOM 931 C C . TYR A 1 117 ? 1.236 10.495 0.455 1.00 93.81 117 TYR A C 1
ATOM 933 O O . TYR A 1 117 ? 0.645 9.460 0.764 1.00 93.81 117 TYR A O 1
ATOM 941 N N . LYS A 1 118 ? 2.469 10.792 0.883 1.00 94.75 118 LYS A N 1
ATOM 942 C CA . LYS A 1 118 ? 3.226 9.979 1.841 1.00 94.75 118 LYS A CA 1
ATOM 943 C C . LYS A 1 118 ? 2.439 9.781 3.131 1.00 94.75 118 LYS A C 1
ATOM 945 O O . LYS A 1 118 ? 2.319 8.649 3.586 1.00 94.75 118 LYS A O 1
ATOM 950 N N . GLY A 1 119 ? 1.837 10.851 3.655 1.00 96.94 119 GLY A N 1
ATOM 951 C CA . GLY A 1 119 ? 1.036 10.805 4.877 1.00 96.94 119 GLY A CA 1
ATOM 952 C C . GLY A 1 119 ? -0.070 9.750 4.832 1.00 96.94 119 GLY A C 1
ATOM 953 O O . GLY A 1 119 ? -0.219 8.992 5.781 1.00 96.94 119 GLY A O 1
ATOM 954 N N . VAL A 1 120 ? -0.798 9.619 3.719 1.00 97.62 120 VAL A N 1
ATOM 955 C CA . VAL A 1 120 ? -1.876 8.615 3.607 1.00 97.62 120 VAL A CA 1
ATOM 956 C C . VAL A 1 120 ? -1.339 7.179 3.670 1.00 97.62 120 VAL A C 1
ATOM 958 O O . VAL A 1 120 ? -1.942 6.325 4.314 1.00 97.62 120 VAL A O 1
ATOM 961 N N . TRP A 1 121 ? -0.188 6.900 3.058 1.00 98.06 121 TRP A N 1
ATOM 962 C CA . TRP A 1 121 ? 0.445 5.580 3.165 1.00 98.06 121 TRP A CA 1
ATOM 963 C C . TRP A 1 121 ? 1.076 5.327 4.534 1.00 98.06 121 TRP A C 1
ATOM 965 O O . TRP A 1 121 ? 1.015 4.210 5.037 1.00 98.06 121 TRP A O 1
ATOM 975 N N . GLN A 1 122 ? 1.623 6.353 5.185 1.00 98.50 122 GLN A N 1
ATOM 976 C CA . GLN A 1 122 ? 2.098 6.232 6.564 1.00 98.50 122 GLN A CA 1
ATOM 977 C C . GLN A 1 122 ? 0.948 5.877 7.515 1.00 98.50 122 GLN A C 1
ATOM 979 O O . GLN A 1 122 ? 1.116 5.018 8.376 1.00 98.50 122 GLN A O 1
ATOM 984 N N . GLN A 1 123 ? -0.238 6.461 7.313 1.00 98.56 123 GLN A N 1
ATOM 985 C CA . GLN A 1 123 ? -1.450 6.091 8.049 1.00 98.56 123 GLN A CA 1
ATOM 986 C C . GLN A 1 123 ? -1.843 4.625 7.820 1.00 98.56 123 GLN A C 1
ATOM 988 O O . GLN A 1 123 ? -2.220 3.944 8.772 1.00 98.56 123 GLN A O 1
ATOM 993 N N . LEU A 1 124 ? -1.720 4.122 6.586 1.00 98.69 124 LEU A N 1
ATOM 994 C CA . LEU A 1 124 ? -1.941 2.707 6.275 1.00 98.69 124 LEU A CA 1
ATOM 995 C C . LEU A 1 124 ? -0.945 1.800 7.004 1.00 98.69 124 LEU A C 1
ATOM 997 O O . LEU A 1 124 ? -1.347 0.801 7.592 1.00 98.69 124 LEU A O 1
ATOM 1001 N N . LEU A 1 125 ? 0.344 2.137 6.988 1.00 98.50 125 LEU A N 1
ATOM 1002 C CA . LEU A 1 125 ? 1.362 1.349 7.685 1.00 98.50 125 LEU A CA 1
ATOM 1003 C C . LEU A 1 125 ? 1.114 1.327 9.196 1.00 98.50 125 LEU A C 1
ATOM 1005 O O . LEU A 1 125 ? 1.210 0.266 9.811 1.00 98.50 125 LEU A O 1
ATOM 1009 N N . CYS A 1 126 ? 0.710 2.462 9.775 1.00 98.44 126 CYS A N 1
ATOM 1010 C CA . CYS A 1 126 ? 0.303 2.530 11.177 1.00 98.44 126 CYS A CA 1
ATOM 1011 C C . CYS A 1 126 ? -0.901 1.624 11.461 1.00 98.44 126 CYS A C 1
ATOM 1013 O O . CYS A 1 126 ? -0.881 0.863 12.423 1.00 98.44 126 CYS A O 1
ATOM 1015 N N . PHE A 1 127 ? -1.916 1.663 10.596 1.00 98.62 127 PHE A N 1
ATOM 1016 C CA . PHE A 1 127 ? -3.112 0.833 10.714 1.00 98.62 127 PHE A CA 1
ATOM 1017 C C . PHE A 1 127 ? -2.793 -0.659 10.702 1.00 98.62 127 PHE A C 1
ATOM 1019 O O . PHE A 1 127 ? -3.235 -1.393 11.585 1.00 98.62 127 PHE A O 1
ATOM 1026 N N . VAL A 1 128 ? -2.002 -1.097 9.718 1.00 98.38 128 VAL A N 1
ATOM 1027 C CA . VAL A 1 128 ? -1.590 -2.496 9.574 1.00 98.38 128 VAL A CA 1
ATOM 1028 C C . VAL A 1 128 ? -0.814 -2.928 10.810 1.00 98.38 128 VAL A C 1
ATOM 1030 O O . VAL A 1 128 ? -1.226 -3.862 11.488 1.00 98.38 128 VAL A O 1
ATOM 1033 N N . TYR A 1 129 ? 0.246 -2.205 11.166 1.00 97.31 129 TYR A N 1
ATOM 1034 C CA . TYR A 1 129 ? 1.106 -2.571 12.287 1.00 97.31 129 TYR A CA 1
ATOM 1035 C C . TYR A 1 129 ? 0.346 -2.601 13.624 1.00 97.31 129 TYR A C 1
ATOM 1037 O O . TYR A 1 129 ? 0.503 -3.540 14.406 1.00 97.31 129 TYR A O 1
ATOM 1045 N N . ARG A 1 130 ? -0.533 -1.622 13.882 1.00 97.50 130 ARG A N 1
ATOM 1046 C CA . ARG A 1 130 ? -1.341 -1.589 15.112 1.00 97.50 130 ARG A CA 1
ATOM 1047 C C . ARG A 1 130 ? -2.316 -2.754 15.207 1.00 97.50 130 ARG A C 1
ATOM 1049 O O . ARG A 1 130 ? -2.478 -3.299 16.294 1.00 97.50 130 ARG A O 1
ATOM 1056 N N . LEU A 1 131 ? -2.931 -3.166 14.100 1.00 97.56 131 LEU A N 1
ATOM 1057 C CA . LEU A 1 131 ? -3.864 -4.294 14.095 1.00 97.56 131 LEU A CA 1
ATOM 1058 C C . LEU A 1 131 ? -3.171 -5.657 14.158 1.00 97.56 131 LEU A C 1
ATOM 1060 O O . LEU A 1 131 ? -3.694 -6.571 14.797 1.00 97.56 131 LEU A O 1
ATOM 1064 N N . THR A 1 132 ? -2.030 -5.814 13.487 1.00 96.81 132 THR A N 1
ATOM 1065 C CA . THR A 1 132 ? -1.408 -7.132 13.290 1.00 96.81 132 THR A CA 1
ATOM 1066 C C . THR A 1 132 ? -0.315 -7.424 14.309 1.00 96.81 132 THR A C 1
ATOM 1068 O O . THR A 1 132 ? -0.252 -8.534 14.836 1.00 96.81 132 THR A O 1
ATOM 1071 N N . VAL A 1 133 ? 0.536 -6.436 14.600 1.00 95.06 133 VAL A N 1
ATOM 1072 C CA . VAL A 1 133 ? 1.679 -6.584 15.511 1.00 95.06 133 VAL A CA 1
ATOM 1073 C C . VAL A 1 133 ? 1.267 -6.211 16.928 1.00 95.06 133 VAL A C 1
ATOM 1075 O O . VAL A 1 133 ? 1.337 -7.045 17.825 1.00 95.06 133 VAL A O 1
ATOM 1078 N N . LEU A 1 134 ? 0.766 -4.986 17.120 1.00 94.19 134 LEU A N 1
ATOM 1079 C CA . LEU A 1 134 ? 0.398 -4.492 18.454 1.00 94.19 134 LEU A CA 1
ATOM 1080 C C . LEU A 1 134 ? -0.965 -5.006 18.934 1.00 94.19 134 LEU A C 1
ATOM 1082 O O . LEU A 1 134 ? -1.274 -4.898 20.118 1.00 94.19 134 LEU A O 1
ATOM 1086 N N . ARG A 1 135 ? -1.783 -5.552 18.023 1.00 95.44 135 ARG A N 1
ATOM 1087 C CA . ARG A 1 135 ? -3.137 -6.071 18.289 1.00 95.44 135 ARG A CA 1
ATOM 1088 C C . ARG A 1 135 ? -4.016 -5.083 19.067 1.00 95.44 135 ARG A C 1
ATOM 1090 O O . ARG A 1 135 ? -4.789 -5.473 19.942 1.00 95.44 135 ARG A O 1
ATOM 1097 N N . GLN A 1 136 ? -3.883 -3.797 18.753 1.00 95.12 136 GLN A N 1
ATOM 1098 C CA . GLN A 1 136 ? -4.648 -2.732 19.389 1.00 95.12 136 GLN A CA 1
ATOM 1099 C C . GLN A 1 136 ? -6.131 -2.821 19.014 1.00 95.12 136 GLN A C 1
ATOM 1101 O O . GLN A 1 136 ? -6.497 -3.191 17.898 1.00 95.12 136 GLN A O 1
ATOM 1106 N N . ALA A 1 137 ? -6.993 -2.450 19.959 1.00 93.06 137 ALA A N 1
ATOM 1107 C CA . ALA A 1 137 ? -8.424 -2.328 19.723 1.00 93.06 137 ALA A CA 1
ATOM 1108 C C . ALA A 1 137 ? -8.744 -1.101 18.837 1.00 93.06 137 ALA A C 1
ATOM 1110 O O . ALA A 1 137 ? -8.013 -0.110 18.881 1.00 93.06 137 ALA A O 1
ATOM 1111 N N . PRO A 1 138 ? -9.867 -1.104 18.096 1.00 93.81 138 PRO A N 1
ATOM 1112 C CA . PRO A 1 138 ? -10.871 -2.167 18.018 1.00 93.81 138 PRO A CA 1
ATOM 1113 C C . PRO A 1 138 ? -10.451 -3.351 17.141 1.00 93.81 138 PRO A C 1
ATOM 1115 O O . PRO A 1 138 ? -9.728 -3.192 16.162 1.00 93.81 138 PRO A O 1
ATOM 1118 N N . SER A 1 139 ? -10.969 -4.541 17.461 1.00 92.19 139 SER A N 1
ATOM 1119 C CA . SER A 1 139 ? -10.806 -5.714 16.598 1.00 92.19 139 SER A CA 1
ATOM 1120 C C . SER A 1 139 ? -11.662 -5.542 15.344 1.00 92.19 139 SER A C 1
ATOM 1122 O O . SER A 1 139 ? -12.892 -5.512 15.409 1.00 92.19 139 SER A O 1
ATOM 1124 N N . LEU A 1 140 ? -10.988 -5.381 14.209 1.00 96.00 140 LEU A N 1
ATOM 1125 C CA . LEU A 1 140 ? -11.592 -5.307 12.887 1.00 96.00 140 LEU A CA 1
ATOM 1126 C C . LEU A 1 140 ? -11.305 -6.603 12.124 1.00 96.00 140 LEU A C 1
ATOM 1128 O O . LEU A 1 140 ? -10.254 -7.213 12.310 1.00 96.00 140 LEU A O 1
ATOM 1132 N N . HIS A 1 141 ? -12.237 -7.020 11.266 1.00 96.31 141 HIS A N 1
ATOM 1133 C CA . HIS A 1 141 ? -12.060 -8.211 10.432 1.00 96.31 141 HIS A CA 1
ATOM 1134 C C . HIS A 1 141 ? -11.017 -7.963 9.339 1.00 96.31 141 HIS A C 1
ATOM 1136 O O . HIS A 1 141 ? -11.101 -6.966 8.628 1.00 96.31 141 HIS A O 1
ATOM 1142 N N . TYR A 1 142 ? -10.071 -8.886 9.185 1.00 97.31 142 TYR A N 1
ATOM 1143 C CA . TYR A 1 142 ? -9.126 -8.944 8.072 1.00 97.31 142 TYR A CA 1
ATOM 1144 C C . TYR A 1 142 ? -8.554 -10.362 7.953 1.00 97.31 142 TYR A C 1
ATOM 1146 O O . TYR A 1 142 ? -8.518 -11.102 8.936 1.00 97.31 142 TYR A O 1
ATOM 1154 N N . LEU A 1 143 ? -8.056 -10.725 6.770 1.00 97.50 143 LEU A N 1
ATOM 1155 C CA . LEU A 1 143 ? -7.294 -11.951 6.529 1.00 97.50 143 LEU A CA 1
ATOM 1156 C C . LEU A 1 143 ? -5.977 -11.601 5.833 1.00 97.50 143 LEU A C 1
ATOM 1158 O O . LEU A 1 143 ? -5.959 -11.051 4.732 1.00 97.50 143 LEU A O 1
ATOM 1162 N N . LEU A 1 144 ? -4.857 -11.928 6.473 1.00 97.69 144 LEU A N 1
ATOM 1163 C CA . LEU A 1 144 ? -3.544 -11.710 5.875 1.00 97.69 144 LEU A CA 1
ATOM 1164 C C . LEU A 1 144 ? -3.233 -12.813 4.868 1.00 97.69 144 LEU A C 1
ATOM 1166 O O . LEU A 1 144 ? -3.441 -13.999 5.131 1.00 97.69 144 LEU A O 1
ATOM 1170 N N . THR A 1 145 ? -2.695 -12.425 3.714 1.00 97.62 145 THR A N 1
ATOM 1171 C CA . THR A 1 145 ? -2.084 -13.396 2.801 1.00 97.62 145 THR A CA 1
ATOM 1172 C C . THR A 1 145 ? -0.767 -13.903 3.388 1.00 97.62 145 THR A C 1
ATOM 1174 O O . THR A 1 145 ? -0.161 -13.249 4.238 1.00 97.62 145 THR A O 1
ATOM 1177 N N . PHE A 1 146 ? -0.276 -15.042 2.892 1.00 97.75 146 PHE A N 1
ATOM 1178 C CA . PHE A 1 146 ? 1.037 -15.562 3.289 1.00 97.75 146 PHE A CA 1
ATOM 1179 C C . PHE A 1 146 ? 2.148 -14.512 3.114 1.00 97.75 146 PHE A C 1
ATOM 1181 O O . PHE A 1 146 ? 2.920 -14.270 4.033 1.00 97.75 146 PHE A O 1
ATOM 1188 N N . GLN A 1 147 ? 2.164 -13.815 1.973 1.00 97.69 147 GLN A N 1
ATOM 1189 C CA . GLN A 1 147 ? 3.158 -12.774 1.687 1.00 97.69 147 GLN A CA 1
ATOM 1190 C C . GLN A 1 147 ? 3.050 -11.574 2.638 1.00 97.69 147 GLN A C 1
ATOM 1192 O O . GLN A 1 147 ? 4.063 -11.028 3.062 1.00 97.69 147 GLN A O 1
ATOM 1197 N N . GLN A 1 148 ? 1.829 -11.175 3.010 1.00 98.25 148 GLN A N 1
ATOM 1198 C CA . GLN A 1 148 ? 1.620 -10.104 3.987 1.00 98.25 148 GLN A CA 1
ATOM 1199 C C . GLN A 1 148 ? 2.124 -10.513 5.373 1.00 98.25 148 GLN A C 1
ATOM 1201 O O . GLN A 1 148 ? 2.806 -9.725 6.024 1.00 98.25 148 GLN A O 1
ATOM 1206 N N . GLN A 1 149 ? 1.827 -11.740 5.810 1.00 98.00 149 GLN A N 1
ATOM 1207 C CA . GLN A 1 149 ? 2.292 -12.257 7.096 1.00 98.00 149 GLN A CA 1
ATOM 1208 C C . GLN A 1 149 ? 3.822 -12.324 7.155 1.00 98.00 149 GLN A C 1
ATOM 1210 O O . GLN A 1 149 ? 4.408 -11.854 8.127 1.00 98.00 149 GLN A O 1
ATOM 1215 N N . GLU A 1 150 ? 4.467 -12.843 6.108 1.00 97.50 150 GLU A N 1
ATOM 1216 C CA . GLU A 1 150 ? 5.929 -12.911 6.023 1.00 97.50 150 GLU A CA 1
ATOM 1217 C C . GLU A 1 150 ? 6.568 -11.519 6.055 1.00 97.50 150 GLU A C 1
ATOM 1219 O O . GLU A 1 150 ? 7.493 -11.284 6.832 1.00 97.50 150 GLU A O 1
ATOM 1224 N N . ALA A 1 151 ? 6.042 -10.564 5.282 1.00 97.00 151 ALA A N 1
ATOM 1225 C CA . ALA A 1 151 ? 6.556 -9.197 5.276 1.00 97.00 151 ALA A CA 1
ATOM 1226 C C . ALA A 1 151 ? 6.387 -8.500 6.640 1.00 97.00 151 ALA A C 1
ATOM 1228 O O . ALA A 1 151 ? 7.298 -7.809 7.100 1.00 97.00 151 ALA A O 1
ATOM 1229 N N . ILE A 1 152 ? 5.254 -8.708 7.322 1.00 96.88 152 ILE A N 1
ATOM 1230 C CA . ILE A 1 152 ? 5.013 -8.186 8.678 1.00 96.88 152 ILE A CA 1
ATOM 1231 C C . ILE A 1 152 ? 5.981 -8.816 9.684 1.00 96.88 152 ILE A C 1
ATOM 1233 O O . ILE A 1 152 ? 6.553 -8.100 10.505 1.00 96.88 152 ILE A O 1
ATOM 1237 N N . ASN A 1 153 ? 6.193 -10.133 9.614 1.00 95.00 153 ASN A N 1
ATOM 1238 C CA . ASN A 1 153 ? 7.127 -10.835 10.491 1.00 95.00 153 ASN A CA 1
ATOM 1239 C C . ASN A 1 153 ? 8.550 -10.291 10.313 1.00 95.00 153 ASN A C 1
ATOM 1241 O O . ASN A 1 153 ? 9.200 -9.947 11.298 1.00 95.00 153 ASN A O 1
ATOM 1245 N N . GLN A 1 154 ? 9.009 -10.139 9.066 1.00 93.38 154 GLN A N 1
ATOM 1246 C CA . GLN A 1 154 ? 10.323 -9.567 8.761 1.00 93.38 154 GLN A CA 1
ATOM 1247 C C . GLN A 1 154 ? 10.462 -8.142 9.303 1.00 93.38 154 GLN A C 1
ATOM 1249 O O . GLN A 1 154 ? 11.446 -7.840 9.976 1.00 93.38 154 GLN A O 1
ATOM 1254 N N . LEU A 1 155 ? 9.463 -7.283 9.085 1.00 93.00 155 LEU A N 1
ATOM 1255 C CA . LEU A 1 155 ? 9.449 -5.932 9.648 1.00 93.00 155 LEU A CA 1
ATOM 1256 C C . LEU A 1 155 ? 9.577 -5.945 11.171 1.00 93.00 155 LEU A C 1
ATOM 1258 O O . LEU A 1 155 ? 10.447 -5.265 11.705 1.00 93.00 155 LEU A O 1
ATOM 1262 N N . ASN A 1 156 ? 8.778 -6.766 11.855 1.00 90.69 156 ASN A N 1
ATOM 1263 C CA . ASN A 1 156 ? 8.784 -6.845 13.313 1.00 90.69 156 ASN A CA 1
ATOM 1264 C C . ASN A 1 156 ? 10.140 -7.323 13.868 1.00 90.69 156 ASN A C 1
ATOM 1266 O O . ASN A 1 156 ? 10.590 -6.840 14.900 1.00 90.69 156 ASN A O 1
ATOM 1270 N N . THR A 1 157 ? 10.837 -8.224 13.163 1.00 89.62 157 THR A N 1
ATOM 1271 C CA . THR A 1 157 ? 12.198 -8.642 13.560 1.00 89.62 157 THR A CA 1
ATOM 1272 C C . THR A 1 157 ? 13.247 -7.539 13.404 1.00 89.62 157 THR A C 1
ATOM 1274 O O . THR A 1 157 ? 14.253 -7.548 14.110 1.00 89.62 157 THR A O 1
ATOM 1277 N N . LEU A 1 158 ? 13.025 -6.593 12.487 1.00 87.50 158 LEU A N 1
ATOM 1278 C CA . LEU A 1 158 ? 13.937 -5.483 12.195 1.00 87.50 158 LEU A CA 1
ATOM 1279 C C . LEU A 1 158 ? 13.643 -4.232 13.033 1.00 87.50 158 LEU A C 1
ATOM 1281 O O . LEU A 1 158 ? 14.468 -3.319 13.063 1.00 87.50 158 LEU A O 1
ATOM 1285 N N . THR A 1 159 ? 12.514 -4.204 13.746 1.00 81.62 159 THR A N 1
ATOM 1286 C CA . THR A 1 159 ? 12.142 -3.144 14.690 1.00 81.62 159 THR A CA 1
ATOM 1287 C C . THR A 1 159 ? 11.988 -3.671 16.126 1.00 81.62 159 THR A C 1
ATOM 1289 O O . THR A 1 159 ? 10.884 -3.593 16.667 1.00 81.62 159 THR A O 1
ATOM 1292 N N . PRO A 1 160 ? 13.042 -4.214 16.774 1.00 64.75 160 PRO A N 1
ATOM 1293 C CA . PRO A 1 160 ? 12.945 -4.597 18.180 1.00 64.75 160 PRO A CA 1
ATOM 1294 C C . PRO A 1 160 ? 12.625 -3.385 19.059 1.00 64.75 160 PRO A C 1
ATOM 1296 O O . PRO A 1 160 ? 13.043 -2.267 18.747 1.00 64.75 160 PRO A O 1
ATOM 1299 N N . ASP A 1 161 ? 11.977 -3.619 20.199 1.00 59.09 161 ASP A N 1
ATOM 1300 C CA . ASP A 1 161 ? 11.699 -2.581 21.206 1.00 59.09 161 ASP A CA 1
ATOM 1301 C C . ASP A 1 161 ? 12.978 -1.816 21.630 1.00 59.09 161 ASP A C 1
ATOM 1303 O O . ASP A 1 161 ? 12.931 -0.625 21.931 1.00 59.09 161 ASP A O 1
ATOM 1307 N N . ASP A 1 162 ? 14.142 -2.469 21.531 1.00 53.19 162 ASP A N 1
ATOM 1308 C CA . ASP A 1 162 ? 15.477 -1.942 21.850 1.00 53.19 162 ASP A CA 1
ATOM 1309 C C . ASP A 1 162 ? 16.225 -1.267 20.682 1.00 53.19 162 ASP A C 1
ATOM 1311 O O . ASP A 1 162 ? 17.417 -0.946 20.788 1.00 53.19 162 ASP A O 1
ATOM 1315 N N . TYR A 1 163 ? 15.562 -1.020 19.547 1.00 58.66 163 TYR A N 1
ATOM 1316 C CA . TYR A 1 163 ? 16.194 -0.389 18.380 1.00 58.66 163 TYR A CA 1
ATOM 1317 C C . TYR A 1 163 ? 16.904 0.928 18.749 1.00 58.66 163 TYR A C 1
ATOM 1319 O O . TYR A 1 163 ? 17.986 1.221 18.245 1.00 58.66 163 TYR A O 1
ATOM 1327 N N . TYR A 1 164 ? 16.358 1.686 19.707 1.00 54.22 164 TYR A N 1
ATOM 1328 C CA . TYR A 1 164 ? 16.939 2.953 20.156 1.00 54.22 164 TYR A CA 1
ATOM 1329 C C . TYR A 1 164 ? 17.920 2.830 21.333 1.00 54.22 164 TYR A C 1
ATOM 1331 O O . TYR A 1 164 ? 18.797 3.682 21.441 1.00 54.22 164 TYR A O 1
ATOM 1339 N N . THR A 1 165 ? 17.872 1.787 22.168 1.00 50.91 165 THR A N 1
ATOM 1340 C CA . THR A 1 165 ? 18.830 1.592 23.282 1.00 50.91 165 THR A CA 1
ATOM 1341 C C . THR A 1 165 ? 20.202 1.122 22.792 1.00 50.91 165 THR A C 1
ATOM 1343 O O . THR A 1 165 ? 21.212 1.391 23.437 1.00 50.91 165 THR A O 1
ATOM 1346 N N . SER A 1 166 ? 20.269 0.515 21.602 1.00 50.34 166 SER A N 1
ATOM 1347 C CA . SER A 1 166 ? 21.522 0.056 20.977 1.00 50.34 166 SER A CA 1
ATOM 1348 C C . SER A 1 166 ? 22.200 1.096 20.062 1.00 50.34 166 SER A C 1
ATOM 1350 O O . SER A 1 166 ? 23.299 0.849 19.553 1.00 50.34 166 SER A O 1
ATOM 1352 N N . THR A 1 167 ? 21.589 2.272 19.840 1.00 52.00 167 THR A N 1
ATOM 1353 C CA . THR A 1 167 ? 22.152 3.338 18.974 1.00 52.00 167 THR A CA 1
ATOM 1354 C C . THR A 1 167 ? 23.483 3.894 19.484 1.00 52.00 167 THR A C 1
ATOM 1356 O O . THR A 1 167 ? 24.315 4.299 18.678 1.00 52.00 167 THR A O 1
ATOM 1359 N N . SER A 1 168 ? 23.720 3.876 20.796 1.00 55.19 168 SER A N 1
ATOM 1360 C CA . SER A 1 168 ? 24.904 4.462 21.438 1.00 55.19 168 SER A CA 1
ATOM 1361 C C . SER A 1 168 ? 26.203 3.662 21.242 1.00 55.19 168 SER A C 1
ATOM 1363 O O . SER A 1 168 ? 27.284 4.225 21.414 1.00 55.19 168 SER A O 1
ATOM 1365 N N . HIS A 1 169 ? 26.130 2.385 20.839 1.00 55.66 169 HIS A N 1
ATOM 1366 C CA . HIS A 1 169 ? 27.307 1.510 20.668 1.00 55.66 169 HIS A CA 1
ATOM 1367 C C . HIS A 1 169 ? 27.402 0.803 19.308 1.00 55.66 169 HIS A C 1
ATOM 1369 O O . HIS A 1 169 ? 28.388 0.120 19.031 1.00 55.66 169 HIS A O 1
ATOM 1375 N N . THR A 1 170 ? 26.405 0.960 18.441 1.00 63.31 170 THR A N 1
ATOM 1376 C CA . THR A 1 170 ? 26.362 0.263 17.151 1.00 63.31 170 THR A CA 1
ATOM 1377 C C . THR A 1 170 ? 27.113 1.050 16.076 1.00 63.31 170 THR A C 1
ATOM 1379 O O . THR A 1 170 ? 26.913 2.254 15.915 1.00 63.31 170 THR A O 1
ATOM 1382 N N . SER A 1 171 ? 27.974 0.371 15.311 1.00 71.25 171 SER A N 1
ATOM 1383 C CA . SER A 1 171 ? 28.743 1.003 14.233 1.00 71.25 171 SER A CA 1
ATOM 1384 C C . SER A 1 171 ? 27.834 1.649 13.173 1.00 71.25 171 SER A C 1
ATOM 1386 O O . SER A 1 171 ? 26.750 1.140 12.876 1.00 71.25 171 SER A O 1
ATOM 1388 N N . SER A 1 172 ? 28.296 2.742 12.553 1.00 74.50 172 SER A N 1
ATOM 1389 C CA . SER A 1 172 ? 27.576 3.429 11.462 1.00 74.50 172 SER A CA 1
ATOM 1390 C C . SER A 1 172 ? 27.201 2.477 10.314 1.00 74.50 172 SER A C 1
ATOM 1392 O O . SER A 1 172 ? 26.091 2.536 9.787 1.00 74.50 1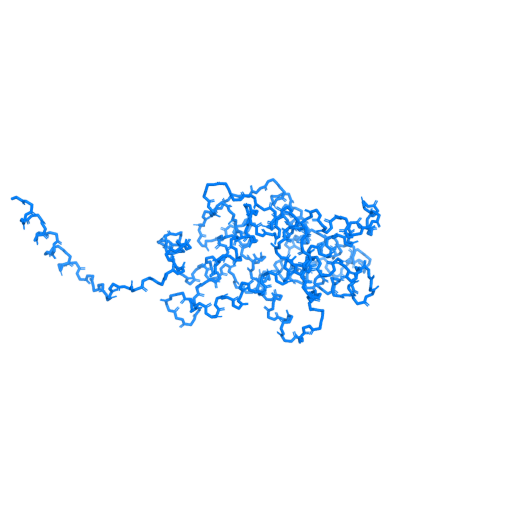72 SER A O 1
ATOM 1394 N N . TYR A 1 173 ? 28.086 1.529 9.984 1.00 72.50 173 TYR A N 1
ATOM 1395 C CA . TYR A 1 173 ? 27.846 0.523 8.948 1.00 72.50 173 TYR A CA 1
ATOM 1396 C C . TYR A 1 173 ? 26.681 -0.417 9.297 1.00 72.50 173 TYR A C 1
ATOM 1398 O O . TYR A 1 173 ? 25.801 -0.650 8.469 1.00 72.50 173 TYR A O 1
ATOM 1406 N N . THR A 1 174 ? 26.628 -0.914 10.537 1.00 79.81 174 THR A N 1
ATOM 1407 C CA . THR A 1 174 ? 25.534 -1.776 11.012 1.00 79.81 174 THR A CA 1
ATOM 1408 C C . THR A 1 174 ? 24.192 -1.043 10.964 1.00 79.81 174 THR A C 1
ATOM 1410 O O . THR A 1 174 ? 23.200 -1.612 10.522 1.00 79.81 174 THR A O 1
ATOM 1413 N N . TRP A 1 175 ? 24.165 0.237 11.346 1.00 77.31 175 TRP A N 1
ATOM 1414 C CA . TRP A 1 175 ? 22.966 1.079 11.267 1.00 77.31 175 TRP A CA 1
ATOM 1415 C C . TRP A 1 175 ? 22.457 1.269 9.842 1.00 77.31 175 TRP A C 1
ATOM 1417 O O . TRP A 1 175 ? 21.257 1.157 9.586 1.00 77.31 175 TRP A O 1
ATOM 1427 N N . GLN A 1 176 ? 23.364 1.545 8.906 1.00 83.50 176 GLN A N 1
ATOM 1428 C CA . GLN A 1 176 ? 23.019 1.704 7.495 1.00 83.50 176 GLN A CA 1
ATOM 1429 C C . GLN A 1 176 ? 22.457 0.411 6.901 1.00 83.50 176 GLN A C 1
ATOM 1431 O O . GLN A 1 176 ? 21.460 0.454 6.182 1.00 83.50 176 GLN A O 1
ATOM 1436 N N . GLU A 1 177 ? 23.057 -0.734 7.227 1.00 87.19 177 GLU A N 1
ATOM 1437 C CA . GLU A 1 177 ? 22.572 -2.040 6.780 1.00 87.19 177 GLU A CA 1
ATOM 1438 C C . GLU A 1 177 ? 21.189 -2.362 7.359 1.00 87.19 177 GLU A C 1
ATOM 1440 O O . GLU A 1 177 ? 20.284 -2.734 6.612 1.00 87.19 177 GLU A O 1
ATOM 1445 N N . THR A 1 178 ? 20.974 -2.156 8.661 1.00 86.62 178 THR A N 1
ATOM 1446 C CA . THR A 1 178 ? 19.658 -2.383 9.279 1.00 86.62 178 THR A CA 1
ATOM 1447 C C . THR A 1 178 ? 18.594 -1.452 8.700 1.00 86.62 178 THR A C 1
ATOM 1449 O O . THR A 1 178 ? 17.497 -1.904 8.374 1.00 86.62 178 THR A O 1
ATOM 1452 N N . SER A 1 179 ? 18.923 -0.175 8.483 1.00 88.81 179 SER A N 1
ATOM 1453 C CA . SER A 1 179 ? 18.023 0.785 7.833 1.00 88.81 179 SER A CA 1
ATOM 1454 C C . SER A 1 179 ? 17.650 0.345 6.414 1.00 88.81 179 SER A C 1
ATOM 1456 O O . SER A 1 179 ? 16.475 0.370 6.051 1.00 88.81 179 SER A O 1
ATOM 1458 N N . ARG A 1 180 ? 18.620 -0.139 5.625 1.00 91.75 180 ARG A N 1
ATOM 1459 C CA . ARG A 1 180 ? 18.382 -0.669 4.273 1.00 91.75 180 ARG A CA 1
ATOM 1460 C C . ARG A 1 180 ? 17.468 -1.894 4.293 1.00 91.75 180 ARG A C 1
ATOM 1462 O O . ARG A 1 180 ? 16.530 -1.970 3.503 1.00 91.75 180 ARG A O 1
ATOM 1469 N N . ARG A 1 181 ? 17.695 -2.828 5.222 1.00 93.50 181 ARG A N 1
ATOM 1470 C CA . ARG A 1 181 ? 16.829 -4.005 5.405 1.00 93.50 181 ARG A CA 1
ATOM 1471 C C . ARG A 1 181 ? 15.410 -3.608 5.789 1.00 93.50 181 ARG A C 1
ATOM 1473 O O . ARG A 1 181 ? 14.460 -4.157 5.239 1.00 93.50 181 ARG A O 1
ATOM 1480 N N . LEU A 1 182 ? 15.258 -2.631 6.683 1.00 94.62 182 LEU A N 1
ATOM 1481 C CA . LEU A 1 182 ? 13.950 -2.124 7.089 1.00 94.62 182 LEU A CA 1
ATOM 1482 C C . LEU A 1 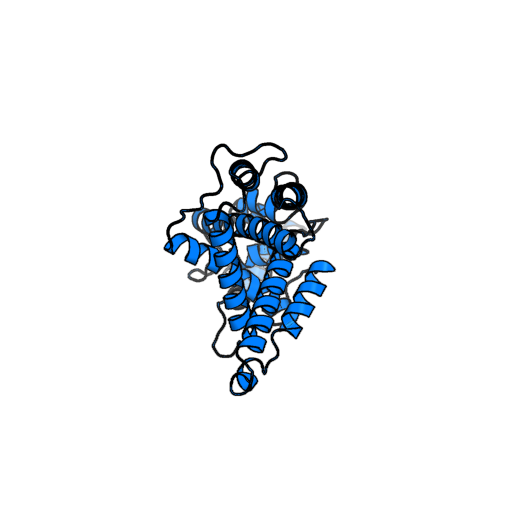182 ? 13.214 -1.456 5.919 1.00 94.62 182 LEU A C 1
ATOM 1484 O O . LEU A 1 182 ? 12.021 -1.686 5.735 1.00 94.62 182 LEU A O 1
ATOM 1488 N N . GLN A 1 183 ? 13.917 -0.675 5.096 1.00 96.00 183 GLN A N 1
ATOM 1489 C CA . GLN A 1 183 ? 13.366 -0.087 3.869 1.00 96.00 183 GLN A CA 1
ATOM 1490 C C . GLN A 1 183 ? 12.906 -1.165 2.884 1.00 96.00 183 GLN A C 1
ATOM 1492 O O . GLN A 1 183 ? 11.786 -1.092 2.378 1.00 96.00 183 GLN A O 1
ATOM 1497 N N . GLN A 1 184 ? 13.720 -2.201 2.666 1.00 96.50 184 GLN A N 1
ATOM 1498 C CA . GLN A 1 184 ? 13.362 -3.316 1.794 1.00 96.50 184 GLN A CA 1
ATOM 1499 C C . GLN A 1 184 ? 12.135 -4.073 2.318 1.00 96.50 184 GLN A C 1
ATOM 1501 O O . GLN A 1 184 ? 11.192 -4.296 1.562 1.00 96.50 184 GLN A O 1
ATOM 1506 N N . ALA A 1 185 ? 12.100 -4.414 3.607 1.00 96.94 185 ALA A N 1
ATOM 1507 C CA . ALA A 1 185 ? 10.957 -5.083 4.226 1.00 96.94 185 ALA A CA 1
ATOM 1508 C C . ALA A 1 185 ? 9.684 -4.210 4.188 1.00 96.94 185 ALA A C 1
ATOM 1510 O O . ALA A 1 185 ? 8.590 -4.711 3.924 1.00 96.94 185 ALA A O 1
ATOM 1511 N N . CYS A 1 186 ? 9.821 -2.891 4.358 1.00 98.19 186 CYS A N 1
ATOM 1512 C CA . CYS A 1 186 ? 8.722 -1.933 4.224 1.00 98.19 186 CYS A CA 1
ATOM 1513 C C . CYS A 1 186 ? 8.157 -1.915 2.796 1.00 98.19 186 CYS A C 1
ATOM 1515 O O . CYS A 1 186 ? 6.941 -1.983 2.603 1.00 98.19 186 CYS A O 1
ATOM 1517 N N . LEU A 1 187 ? 9.031 -1.887 1.787 1.00 98.50 187 LEU A N 1
ATOM 1518 C CA . LEU A 1 187 ? 8.635 -1.949 0.383 1.00 98.50 187 LEU A CA 1
ATOM 1519 C C . LEU A 1 187 ? 7.953 -3.284 0.040 1.00 98.50 187 LEU A C 1
ATOM 1521 O O . LEU A 1 187 ? 6.905 -3.273 -0.605 1.00 98.50 187 LEU A O 1
ATOM 1525 N N . GLN A 1 188 ? 8.484 -4.413 0.522 1.00 98.25 188 GLN A N 1
ATOM 1526 C CA . GLN A 1 188 ? 7.867 -5.737 0.355 1.00 98.25 188 GLN A CA 1
ATOM 1527 C C . GLN A 1 188 ? 6.458 -5.781 0.959 1.00 98.25 188 GLN A C 1
ATOM 1529 O O . GLN A 1 188 ? 5.523 -6.222 0.290 1.00 98.25 188 GLN A O 1
ATOM 1534 N N . LEU A 1 189 ? 6.270 -5.251 2.176 1.00 98.56 189 LEU A N 1
ATOM 1535 C CA . LEU A 1 189 ? 4.940 -5.147 2.779 1.00 98.56 189 LEU A CA 1
ATOM 1536 C C . LEU A 1 189 ? 4.002 -4.302 1.911 1.00 98.56 189 LEU A C 1
ATOM 1538 O O . LEU A 1 189 ? 2.869 -4.708 1.660 1.00 98.56 189 LEU A O 1
ATOM 1542 N N . CYS A 1 190 ? 4.456 -3.146 1.426 1.00 98.62 190 CYS A N 1
ATOM 1543 C CA . CYS A 1 190 ? 3.635 -2.279 0.585 1.00 98.62 190 CYS A CA 1
ATOM 1544 C C . CYS A 1 190 ? 3.155 -2.988 -0.691 1.00 98.62 190 CYS A C 1
ATOM 1546 O O . CYS A 1 190 ? 1.978 -2.884 -1.041 1.00 98.62 190 CYS A O 1
ATOM 1548 N N . ILE A 1 191 ? 4.035 -3.739 -1.360 1.00 98.56 191 ILE A N 1
ATOM 1549 C CA . ILE A 1 191 ? 3.669 -4.538 -2.536 1.00 98.56 191 ILE A CA 1
ATOM 1550 C C . ILE A 1 191 ? 2.707 -5.668 -2.156 1.00 98.56 191 ILE A C 1
ATOM 1552 O O . ILE A 1 191 ? 1.680 -5.830 -2.811 1.00 98.56 191 ILE A O 1
ATOM 1556 N N . ALA A 1 192 ? 2.960 -6.385 -1.058 1.00 98.50 192 ALA A N 1
ATOM 1557 C CA . ALA A 1 192 ? 2.079 -7.450 -0.578 1.00 98.50 192 ALA A CA 1
ATOM 1558 C C . ALA A 1 192 ? 0.674 -6.942 -0.189 1.00 98.50 192 ALA A C 1
ATOM 1560 O O . ALA A 1 192 ? -0.313 -7.666 -0.328 1.00 98.50 192 ALA A O 1
ATOM 1561 N N . LEU A 1 193 ? 0.550 -5.699 0.292 1.00 98.56 193 LEU A N 1
ATOM 1562 C CA . LEU A 1 193 ? -0.740 -5.058 0.581 1.00 98.56 193 LEU A CA 1
ATOM 1563 C C . LEU A 1 193 ? -1.537 -4.745 -0.694 1.00 98.56 193 LEU A C 1
ATOM 1565 O O . LEU A 1 193 ? -2.759 -4.907 -0.701 1.00 98.56 193 LEU A O 1
ATOM 1569 N N . LEU A 1 194 ? -0.858 -4.315 -1.762 1.00 98.19 194 LEU A N 1
ATOM 1570 C CA . LEU A 1 194 ? -1.474 -4.065 -3.070 1.00 98.19 194 LEU A CA 1
ATOM 1571 C C . LEU A 1 194 ? -1.876 -5.371 -3.765 1.00 98.19 194 LEU A C 1
ATOM 1573 O O . LEU A 1 194 ? -2.954 -5.451 -4.356 1.00 98.19 194 LEU A O 1
ATOM 1577 N N . ASP A 1 195 ? -1.044 -6.402 -3.640 1.00 97.62 195 ASP A N 1
ATOM 1578 C CA . ASP A 1 195 ? -1.232 -7.728 -4.227 1.00 97.62 195 ASP A CA 1
ATOM 1579 C C . ASP A 1 195 ? -2.122 -8.646 -3.367 1.00 97.62 195 ASP A C 1
ATOM 1581 O O . ASP A 1 195 ? -1.792 -9.787 -3.040 1.00 97.62 195 ASP A O 1
ATOM 1585 N N . HIS A 1 196 ? -3.289 -8.141 -2.974 1.00 97.50 196 HIS A N 1
ATOM 1586 C CA . HIS A 1 196 ? -4.318 -8.936 -2.311 1.00 97.50 196 HIS A CA 1
ATOM 1587 C C . HIS A 1 196 ? -5.430 -9.251 -3.315 1.00 97.50 196 HIS A C 1
ATOM 1589 O O . HIS A 1 196 ? -6.016 -8.344 -3.899 1.00 97.50 196 HIS A O 1
ATOM 1595 N N . THR A 1 197 ? -5.781 -10.526 -3.504 1.00 96.00 197 THR A N 1
ATOM 1596 C CA . THR A 1 197 ? -6.938 -10.873 -4.345 1.00 96.00 197 THR A CA 1
ATOM 1597 C C . THR A 1 197 ? -8.230 -10.823 -3.532 1.00 96.00 197 THR A C 1
ATOM 1599 O O . THR A 1 197 ? -8.427 -11.631 -2.633 1.00 96.00 197 THR A O 1
ATOM 1602 N N . LEU A 1 198 ? -9.138 -9.916 -3.876 1.00 93.25 198 LEU A N 1
ATOM 1603 C CA . LEU A 1 198 ? -10.466 -9.793 -3.284 1.00 93.25 198 LEU A CA 1
ATOM 1604 C C . LEU A 1 198 ? -11.360 -10.938 -3.783 1.00 93.25 198 LEU A C 1
ATOM 1606 O O . LEU A 1 198 ? -11.881 -10.891 -4.900 1.00 93.25 198 LEU A O 1
ATOM 1610 N N . ARG A 1 199 ? -11.523 -11.987 -2.969 1.00 85.50 199 ARG A N 1
ATOM 1611 C CA . ARG A 1 199 ? -12.383 -13.144 -3.266 1.00 85.50 199 ARG A CA 1
ATOM 1612 C C . ARG A 1 199 ? -13.510 -13.214 -2.238 1.00 85.50 199 ARG A C 1
ATOM 1614 O O . ARG A 1 199 ? -13.284 -13.580 -1.097 1.00 85.50 199 ARG A O 1
ATOM 1621 N N . GLY A 1 200 ? -14.733 -12.873 -2.638 1.00 88.19 200 GLY A N 1
ATOM 1622 C CA . GLY A 1 200 ? -15.882 -12.881 -1.728 1.00 88.19 200 GLY A CA 1
ATOM 1623 C C . GLY A 1 200 ? -15.951 -11.621 -0.863 1.00 88.19 200 GLY A C 1
ATOM 1624 O O . GLY A 1 200 ? -16.421 -10.587 -1.340 1.00 88.19 200 GLY A O 1
ATOM 1625 N N . ASN A 1 201 ? -15.528 -11.703 0.403 1.00 92.75 201 ASN A N 1
ATOM 1626 C CA . ASN A 1 201 ? -15.591 -10.567 1.321 1.00 92.75 201 ASN A CA 1
ATOM 1627 C C . ASN A 1 201 ? -14.447 -9.581 1.044 1.00 92.75 201 ASN A C 1
ATOM 1629 O O . ASN A 1 201 ? -13.282 -9.863 1.300 1.00 92.75 201 ASN A O 1
ATOM 1633 N N . ILE A 1 202 ? -14.779 -8.382 0.562 1.00 93.56 202 ILE A N 1
ATOM 1634 C CA . ILE A 1 202 ? -13.780 -7.348 0.249 1.00 93.56 202 ILE A CA 1
ATOM 1635 C C . ILE A 1 202 ? -12.948 -6.921 1.470 1.00 93.56 202 ILE A C 1
ATOM 1637 O O . ILE A 1 202 ? -11.820 -6.468 1.296 1.00 93.56 202 ILE A O 1
ATOM 1641 N N . TYR A 1 203 ? -13.475 -7.087 2.689 1.00 95.69 203 TYR A N 1
ATOM 1642 C CA . TYR A 1 203 ? -12.777 -6.744 3.933 1.00 95.69 203 TYR A CA 1
ATOM 1643 C C . TYR A 1 203 ? -11.806 -7.811 4.420 1.00 95.69 203 TYR A C 1
ATOM 1645 O O . TYR A 1 203 ? -11.128 -7.590 5.416 1.00 95.69 203 TYR A O 1
ATOM 1653 N N . ASP A 1 204 ? -11.681 -8.936 3.716 1.00 96.81 204 ASP A N 1
ATOM 1654 C CA . ASP A 1 204 ? -10.538 -9.824 3.925 1.00 96.81 204 ASP A CA 1
ATOM 1655 C C . ASP A 1 204 ? -9.232 -9.054 3.661 1.00 96.81 204 ASP A C 1
ATOM 1657 O O . ASP A 1 204 ? -8.234 -9.252 4.348 1.00 96.81 204 ASP A O 1
ATOM 1661 N N . SER A 1 205 ? -9.254 -8.078 2.747 1.00 97.81 205 SER A N 1
ATOM 1662 C CA . SER A 1 205 ? -8.139 -7.160 2.560 1.00 97.81 205 SER A CA 1
ATOM 1663 C C . SER A 1 205 ? -8.065 -6.110 3.665 1.00 97.81 205 SER A C 1
ATOM 1665 O O . SER A 1 205 ? -8.891 -5.196 3.742 1.00 97.81 205 SER A O 1
ATOM 1667 N N . ILE A 1 206 ? -6.977 -6.154 4.437 1.00 98.12 206 ILE A N 1
ATOM 1668 C CA . ILE A 1 206 ? -6.650 -5.112 5.419 1.00 98.12 206 ILE A CA 1
ATOM 1669 C C . ILE A 1 206 ? -6.507 -3.721 4.774 1.00 98.12 206 ILE A C 1
ATOM 1671 O O . ILE A 1 206 ? -6.830 -2.721 5.413 1.00 98.12 206 ILE A O 1
ATOM 1675 N N . LEU A 1 207 ? -6.116 -3.638 3.490 1.00 98.25 207 LEU A N 1
ATOM 1676 C CA . LEU A 1 207 ? -6.099 -2.374 2.744 1.00 98.25 207 LEU A CA 1
ATOM 1677 C C . LEU A 1 207 ? -7.518 -1.812 2.595 1.00 98.25 207 LEU A C 1
ATOM 1679 O O . LEU A 1 207 ? -7.730 -0.626 2.812 1.00 98.25 207 LEU A O 1
ATOM 1683 N N . VAL A 1 208 ? -8.503 -2.652 2.268 1.00 97.25 208 VAL A N 1
ATOM 1684 C CA . VAL A 1 208 ? -9.911 -2.230 2.164 1.00 97.25 208 VAL A CA 1
ATOM 1685 C C . VAL A 1 208 ? -10.471 -1.858 3.540 1.00 97.25 208 VAL A C 1
ATOM 1687 O O . VAL A 1 208 ? -11.182 -0.860 3.662 1.00 97.25 208 VAL A O 1
ATOM 1690 N N . GLY A 1 209 ? -10.088 -2.582 4.596 1.00 97.50 209 GLY A N 1
ATOM 1691 C CA . GLY A 1 209 ? -10.380 -2.187 5.977 1.00 97.50 209 GLY A CA 1
ATOM 1692 C C . GLY A 1 209 ? -9.817 -0.801 6.324 1.00 97.50 209 GLY A C 1
ATOM 1693 O O . GLY A 1 209 ? -10.526 0.033 6.893 1.00 97.50 209 GLY A O 1
ATOM 1694 N N . PHE A 1 210 ? -8.583 -0.512 5.903 1.00 98.44 210 PHE A N 1
ATOM 1695 C CA . PHE A 1 210 ? -7.977 0.812 6.038 1.00 98.44 210 PHE A CA 1
ATOM 1696 C C . PHE A 1 210 ? -8.748 1.883 5.260 1.00 98.44 210 PHE A C 1
ATOM 1698 O O . PHE A 1 210 ? -8.950 2.973 5.785 1.00 98.44 210 PHE A O 1
ATOM 1705 N N . LEU A 1 211 ? -9.232 1.595 4.046 1.00 97.38 211 LEU A N 1
ATOM 1706 C CA . LEU A 1 211 ? -10.049 2.545 3.279 1.00 97.38 211 LEU A CA 1
ATOM 1707 C C . LEU A 1 211 ? -11.304 2.977 4.050 1.00 97.38 211 LEU A C 1
ATOM 1709 O O . LEU A 1 211 ? -11.684 4.148 3.970 1.00 97.38 211 LEU A O 1
ATOM 1713 N N . ALA A 1 212 ? -11.919 2.066 4.810 1.00 96.12 212 ALA A N 1
ATOM 1714 C CA . ALA A 1 212 ? -13.048 2.388 5.678 1.00 96.12 212 ALA A CA 1
ATOM 1715 C C . ALA A 1 212 ? -12.636 3.284 6.855 1.00 96.12 212 ALA A C 1
ATOM 1717 O O . ALA A 1 212 ? -13.318 4.269 7.135 1.00 96.12 212 ALA A O 1
ATOM 1718 N N . ALA A 1 213 ? -11.498 3.002 7.496 1.00 96.94 213 ALA A N 1
ATOM 1719 C CA . ALA A 1 213 ? -10.953 3.858 8.551 1.00 96.94 213 ALA A CA 1
ATOM 1720 C C . ALA A 1 213 ? -10.604 5.261 8.023 1.00 96.94 213 ALA A C 1
ATOM 1722 O O . ALA A 1 213 ? -10.960 6.267 8.632 1.00 96.94 213 ALA A O 1
ATOM 1723 N N . LEU A 1 214 ? -9.976 5.333 6.848 1.00 96.31 214 LEU A N 1
ATOM 1724 C CA . LEU A 1 214 ? -9.560 6.561 6.170 1.00 96.31 214 LEU A CA 1
ATOM 1725 C C . LEU A 1 214 ? -10.737 7.467 5.778 1.00 96.31 214 LEU A C 1
ATOM 1727 O O . LEU A 1 214 ? -10.555 8.674 5.616 1.00 96.31 214 LEU A O 1
ATOM 1731 N N . ALA A 1 215 ? -11.925 6.885 5.609 1.00 95.25 215 ALA A N 1
ATOM 1732 C CA . ALA A 1 215 ? -13.147 7.588 5.244 1.00 95.25 215 ALA A CA 1
ATOM 1733 C C . ALA A 1 215 ? -13.817 8.314 6.417 1.00 95.25 215 ALA A C 1
ATOM 1735 O O . ALA A 1 215 ? -14.722 9.109 6.182 1.00 95.25 215 ALA A O 1
ATOM 1736 N N . ILE A 1 216 ? -13.424 8.030 7.659 1.00 94.62 216 ILE A N 1
ATOM 1737 C CA . ILE A 1 216 ? -13.993 8.681 8.842 1.00 94.62 216 ILE A CA 1
ATOM 1738 C C . ILE A 1 216 ? -13.491 10.127 8.902 1.00 94.62 216 ILE A C 1
ATOM 1740 O O . ILE A 1 216 ? -12.294 10.398 8.757 1.00 94.62 216 ILE A O 1
ATOM 1744 N N . ASP A 1 217 ? -14.411 11.056 9.137 1.00 90.88 217 ASP A N 1
ATOM 1745 C CA . ASP A 1 217 ? -14.077 12.454 9.378 1.00 90.88 217 ASP A CA 1
ATOM 1746 C C . ASP A 1 217 ? -13.614 12.620 10.836 1.00 90.88 217 ASP A C 1
ATOM 1748 O O . ASP A 1 217 ? -14.274 12.173 11.769 1.00 90.88 217 ASP A O 1
ATOM 1752 N N . ARG A 1 218 ? -12.446 13.236 11.053 1.00 82.50 218 ARG A N 1
ATOM 1753 C CA . ARG A 1 218 ? -11.922 13.495 12.407 1.00 82.50 218 ARG A CA 1
ATOM 1754 C C . ARG A 1 218 ? -12.602 14.678 13.084 1.00 82.50 218 ARG A C 1
ATOM 1756 O O . ARG A 1 218 ? -12.624 14.742 14.307 1.00 82.50 218 ARG A O 1
ATOM 1763 N N . ALA A 1 219 ? -13.077 15.638 12.296 1.00 81.75 219 ALA A N 1
ATOM 1764 C CA . ALA A 1 219 ? -13.683 16.867 12.790 1.00 81.75 219 ALA A CA 1
ATOM 1765 C C . ALA A 1 219 ? -15.195 16.718 12.992 1.00 81.75 219 ALA A C 1
ATOM 1767 O O . ALA A 1 219 ? -15.787 17.457 13.777 1.00 81.75 219 ALA A O 1
ATOM 1768 N N . ARG A 1 220 ? -15.825 15.775 12.284 1.00 77.56 220 ARG A N 1
ATOM 1769 C CA . ARG A 1 220 ? -17.269 15.525 12.332 1.00 77.56 220 ARG A CA 1
ATOM 1770 C C . ARG A 1 220 ? -17.547 14.098 12.783 1.00 77.56 220 ARG A C 1
ATOM 1772 O O . ARG A 1 220 ? -16.830 13.179 12.416 1.00 77.56 220 ARG A O 1
ATOM 1779 N N . SER A 1 221 ? -18.636 13.885 13.515 1.00 75.44 221 SER A N 1
ATOM 1780 C CA . SER A 1 221 ? -19.091 12.545 13.910 1.00 75.44 221 SER A CA 1
ATOM 1781 C C . SER A 1 221 ? -19.699 11.789 12.717 1.00 75.44 221 SER A C 1
ATOM 1783 O O . SER A 1 221 ? -20.915 11.621 12.641 1.00 75.44 221 SER A O 1
ATOM 1785 N N . GLY A 1 222 ? -18.871 11.373 11.753 1.00 87.38 222 GLY A N 1
ATOM 1786 C CA . GLY A 1 222 ? -19.332 10.718 10.529 1.00 87.38 222 GLY A CA 1
ATOM 1787 C C . GLY A 1 222 ? -18.225 10.382 9.529 1.00 87.38 222 GLY A C 1
ATOM 1788 O O . GLY A 1 222 ? -17.088 10.093 9.898 1.00 87.38 222 GLY A O 1
ATOM 1789 N N . PHE A 1 223 ? -18.584 10.390 8.247 1.00 91.38 223 PHE A N 1
ATOM 1790 C CA . PHE A 1 223 ? -17.681 10.108 7.132 1.00 91.38 223 PHE A CA 1
ATOM 1791 C C . PHE A 1 223 ? -17.407 11.377 6.325 1.00 91.38 223 PHE A C 1
ATOM 1793 O O . PHE A 1 223 ? -18.222 12.297 6.307 1.00 91.38 223 PHE A O 1
ATOM 1800 N N . LEU A 1 224 ? -16.261 11.397 5.651 1.00 91.44 224 LEU A N 1
ATOM 1801 C CA . LEU A 1 224 ? -15.835 12.474 4.767 1.00 91.44 224 LEU A CA 1
ATOM 1802 C C . LEU A 1 224 ? -16.795 12.662 3.592 1.00 91.44 224 LEU A C 1
ATOM 1804 O O . LEU A 1 224 ? -17.438 11.720 3.130 1.00 91.44 224 LEU A O 1
ATOM 1808 N N . GLU A 1 225 ? -16.808 13.871 3.040 1.00 88.56 225 GLU A N 1
ATOM 1809 C CA . GLU A 1 225 ? -17.458 14.125 1.759 1.00 88.56 225 GLU A CA 1
ATOM 1810 C C . GLU A 1 225 ? -16.707 13.427 0.606 1.00 88.56 225 GLU A C 1
ATOM 1812 O O . GLU A 1 225 ? -15.485 13.229 0.679 1.00 88.56 225 GLU A O 1
ATOM 1817 N N . PRO A 1 226 ? -17.395 13.084 -0.503 1.00 86.56 226 PRO A N 1
ATOM 1818 C CA . PRO A 1 226 ? -16.777 12.399 -1.639 1.00 86.56 226 PRO A CA 1
ATOM 1819 C C . PRO A 1 226 ? -15.521 13.098 -2.186 1.00 86.56 226 PRO A C 1
ATOM 1821 O O . PRO A 1 226 ? -14.537 12.438 -2.518 1.00 86.56 226 PRO A O 1
ATOM 1824 N N . SER A 1 227 ? -15.512 14.432 -2.269 1.00 87.56 227 SER A N 1
ATOM 1825 C CA . SER A 1 227 ? -14.371 15.208 -2.787 1.00 87.56 227 SER A CA 1
ATOM 1826 C C . SER A 1 227 ? -13.119 15.097 -1.910 1.00 87.56 227 SER A C 1
ATOM 1828 O O . SER A 1 227 ? -11.996 14.998 -2.413 1.00 87.56 227 SER A O 1
ATOM 1830 N N . ASP A 1 228 ? -13.301 15.065 -0.591 1.00 89.62 228 ASP A N 1
ATOM 1831 C CA . ASP A 1 228 ? -12.192 14.950 0.356 1.00 89.62 228 ASP A CA 1
ATOM 1832 C C . ASP A 1 228 ? -11.662 13.518 0.394 1.00 89.62 228 ASP A C 1
ATOM 1834 O O . ASP A 1 228 ? -10.449 13.292 0.460 1.00 89.62 228 ASP A O 1
ATOM 1838 N N . TYR A 1 229 ? -12.562 12.538 0.289 1.00 91.88 229 TYR A N 1
ATOM 1839 C CA . TYR A 1 229 ? -12.193 11.131 0.272 1.00 91.88 229 TYR A CA 1
ATOM 1840 C C . TYR A 1 229 ? -11.453 10.742 -1.014 1.00 91.88 229 TYR A C 1
ATOM 1842 O O . TYR A 1 229 ? -10.365 10.168 -0.945 1.00 91.88 229 TYR A O 1
ATOM 1850 N N . THR A 1 230 ? -11.965 11.138 -2.183 1.00 91.00 230 THR A N 1
ATOM 1851 C CA . THR A 1 230 ? -11.323 10.884 -3.490 1.00 91.00 230 THR A CA 1
ATOM 1852 C C . THR A 1 230 ? -9.910 11.468 -3.564 1.00 91.00 230 THR A C 1
ATOM 1854 O O . THR A 1 230 ? -9.010 10.860 -4.147 1.00 91.00 230 THR A O 1
ATOM 1857 N N . THR A 1 231 ? -9.653 12.594 -2.891 1.00 92.00 231 THR A N 1
ATOM 1858 C CA 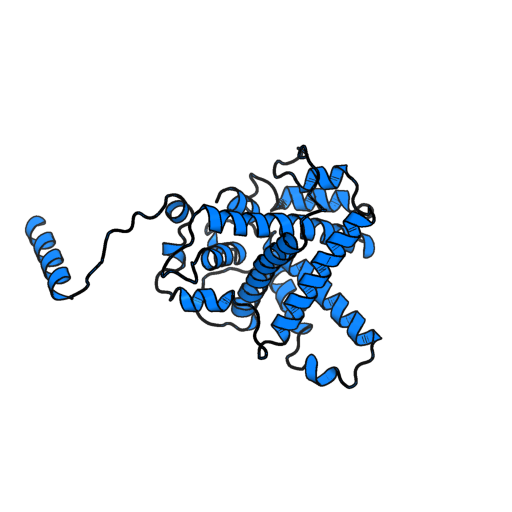. THR A 1 231 ? -8.302 13.163 -2.770 1.00 92.00 231 THR A CA 1
ATOM 1859 C C . THR A 1 231 ? -7.342 12.229 -2.015 1.00 92.00 231 THR A C 1
ATOM 1861 O O . THR A 1 231 ? -6.175 12.103 -2.399 1.00 92.00 231 THR A O 1
ATOM 1864 N N . LYS A 1 232 ? -7.816 11.532 -0.972 1.00 94.94 232 LYS A N 1
ATOM 1865 C CA . LYS A 1 232 ? -7.036 10.519 -0.237 1.00 94.94 232 LYS A CA 1
ATOM 1866 C C . LYS A 1 232 ? -6.857 9.232 -1.048 1.00 94.94 232 LYS A C 1
ATOM 1868 O O . LYS A 1 232 ? -5.785 8.637 -1.014 1.00 94.94 232 LYS A O 1
ATOM 1873 N N . LEU A 1 233 ? -7.862 8.833 -1.825 1.00 95.06 233 LEU A N 1
ATOM 1874 C CA . LEU A 1 233 ? -7.746 7.701 -2.750 1.00 95.06 233 LEU A CA 1
ATOM 1875 C C . LEU A 1 233 ? -6.689 7.969 -3.829 1.00 95.06 233 LEU A C 1
ATOM 1877 O O . LEU A 1 233 ? -5.808 7.143 -4.053 1.00 95.06 233 LEU A O 1
ATOM 1881 N N . SER A 1 234 ? -6.696 9.161 -4.429 1.00 93.31 234 SER A N 1
ATOM 1882 C CA . SER A 1 234 ? -5.683 9.583 -5.406 1.00 93.31 234 SER A CA 1
ATOM 1883 C C . SER A 1 234 ? -4.264 9.535 -4.827 1.00 93.31 234 SER A C 1
ATOM 1885 O O . SER A 1 234 ? -3.336 9.070 -5.492 1.00 93.31 234 SER A O 1
ATOM 1887 N N . ALA A 1 235 ? -4.098 9.934 -3.562 1.00 94.69 235 ALA A N 1
ATOM 1888 C CA . ALA A 1 235 ? -2.835 9.794 -2.844 1.00 94.69 235 ALA A CA 1
ATOM 1889 C C . ALA A 1 235 ? -2.363 8.333 -2.759 1.00 94.69 235 ALA A C 1
ATOM 1891 O O . ALA A 1 235 ? -1.202 8.050 -3.068 1.00 94.69 235 ALA A O 1
ATOM 1892 N N . LEU A 1 236 ? -3.262 7.409 -2.395 1.00 96.38 236 LEU A N 1
ATOM 1893 C CA . LEU A 1 236 ? -2.953 5.979 -2.331 1.00 96.38 236 LEU A CA 1
ATOM 1894 C C . LEU A 1 236 ? -2.506 5.439 -3.687 1.00 96.38 236 LEU A C 1
ATOM 1896 O O . LEU A 1 236 ? -1.456 4.803 -3.768 1.00 96.38 236 LEU A O 1
ATOM 1900 N N . VAL A 1 237 ? -3.263 5.745 -4.743 1.00 95.44 237 VAL A N 1
ATOM 1901 C CA . VAL A 1 237 ? -2.968 5.308 -6.112 1.00 95.44 237 VAL A CA 1
ATOM 1902 C C . VAL A 1 237 ? -1.599 5.815 -6.562 1.00 95.44 237 VAL A C 1
ATOM 1904 O O . VAL A 1 237 ? -0.784 5.043 -7.062 1.00 95.44 237 VAL A O 1
ATOM 1907 N N . LYS A 1 238 ? -1.317 7.108 -6.362 1.00 94.38 238 LYS A N 1
ATOM 1908 C CA . LYS A 1 238 ? -0.072 7.735 -6.828 1.00 94.38 238 LYS A CA 1
ATOM 1909 C C . LYS A 1 238 ? 1.161 7.177 -6.133 1.00 94.38 238 LYS A C 1
ATOM 1911 O O . LYS A 1 238 ? 2.164 6.929 -6.792 1.00 94.38 238 LYS A O 1
ATOM 1916 N N . MET A 1 239 ? 1.085 6.951 -4.828 1.00 95.38 239 MET A N 1
ATOM 1917 C CA . MET A 1 239 ? 2.168 6.293 -4.099 1.00 95.38 239 MET A CA 1
ATOM 1918 C C . MET A 1 239 ? 2.274 4.810 -4.470 1.00 95.38 239 MET A C 1
ATOM 1920 O O . MET A 1 239 ? 3.383 4.337 -4.659 1.00 95.38 239 MET A O 1
ATOM 1924 N N . GLY A 1 240 ? 1.163 4.097 -4.692 1.00 96.50 240 GLY A N 1
ATOM 1925 C CA . GLY A 1 240 ? 1.189 2.718 -5.196 1.00 96.50 240 GLY A CA 1
ATOM 1926 C C . GLY A 1 240 ? 1.930 2.590 -6.533 1.00 96.50 240 GLY A C 1
ATOM 1927 O O . GLY A 1 240 ? 2.761 1.702 -6.697 1.00 96.50 240 GLY A O 1
ATOM 1928 N N . GLN A 1 241 ? 1.703 3.531 -7.458 1.00 95.81 241 GLN A N 1
ATOM 1929 C CA . GLN A 1 241 ? 2.439 3.615 -8.727 1.00 95.81 241 GLN A CA 1
ATOM 1930 C C . GLN A 1 241 ? 3.952 3.801 -8.505 1.00 95.81 241 GLN A C 1
ATOM 1932 O O . GLN A 1 241 ? 4.749 3.132 -9.160 1.00 95.81 241 GLN A O 1
ATOM 1937 N N . LEU A 1 242 ? 4.358 4.660 -7.562 1.00 95.19 242 LEU A N 1
ATOM 1938 C CA . LEU A 1 242 ? 5.775 4.851 -7.215 1.00 95.19 242 LEU A CA 1
ATOM 1939 C C . LEU A 1 242 ? 6.394 3.630 -6.529 1.00 95.19 242 LEU A C 1
ATOM 1941 O O . LEU A 1 242 ? 7.551 3.315 -6.779 1.00 95.19 242 LEU A O 1
ATOM 1945 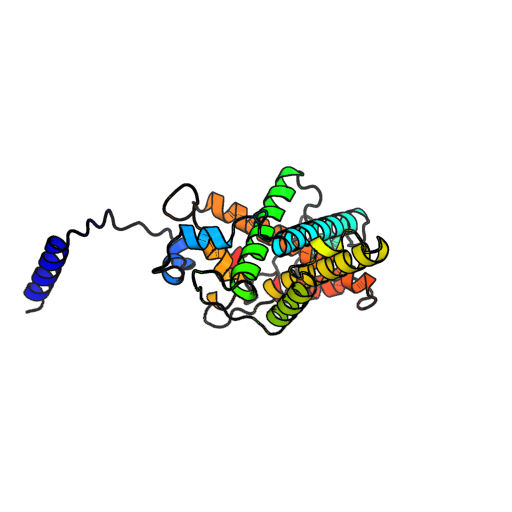N N . LEU A 1 243 ? 5.637 2.933 -5.683 1.00 97.38 243 LEU A N 1
ATOM 1946 C CA . LEU A 1 243 ? 6.120 1.756 -4.964 1.00 97.38 243 LEU A CA 1
ATOM 1947 C C . LEU A 1 243 ? 6.390 0.593 -5.924 1.00 97.38 243 LEU A C 1
ATOM 1949 O O . LEU A 1 243 ? 7.415 -0.065 -5.796 1.00 97.38 243 LEU A O 1
ATOM 1953 N N . VAL A 1 244 ? 5.536 0.383 -6.931 1.00 97.38 244 VAL A N 1
ATOM 1954 C CA . VAL A 1 244 ? 5.778 -0.623 -7.983 1.00 97.38 244 VAL A CA 1
ATOM 1955 C C . VAL A 1 244 ? 7.016 -0.285 -8.819 1.00 97.38 244 VAL A C 1
ATOM 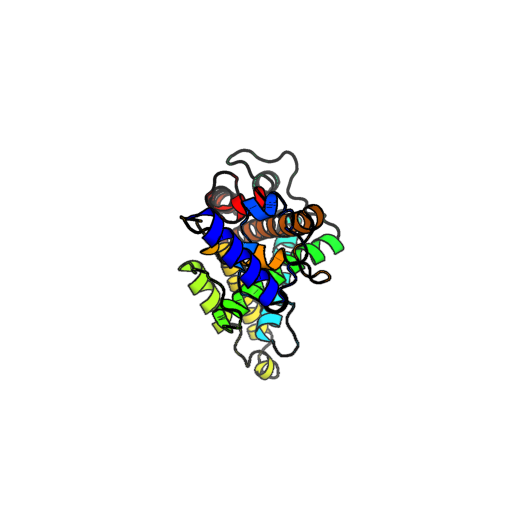1957 O O . VAL A 1 244 ? 7.788 -1.185 -9.155 1.00 97.38 244 VAL A O 1
ATOM 1960 N N . ILE A 1 245 ? 7.248 1.001 -9.111 1.00 96.25 245 ILE A N 1
ATOM 1961 C CA . ILE A 1 245 ? 8.503 1.453 -9.728 1.00 96.25 245 ILE A CA 1
ATOM 1962 C C . ILE A 1 245 ? 9.688 1.074 -8.841 1.00 96.25 245 ILE A C 1
ATOM 1964 O O . ILE A 1 245 ? 10.579 0.361 -9.295 1.00 96.25 245 ILE A O 1
ATOM 1968 N N . GLN A 1 246 ? 9.685 1.508 -7.579 1.00 97.19 246 GLN A N 1
ATOM 1969 C CA . GLN A 1 246 ? 10.825 1.301 -6.690 1.00 97.19 246 GLN A CA 1
ATOM 1970 C C . GLN A 1 246 ? 11.102 -0.174 -6.429 1.00 97.19 246 GLN A C 1
ATOM 1972 O O . GLN A 1 246 ? 12.258 -0.574 -6.351 1.00 97.19 246 GLN A O 1
ATOM 1977 N N . TYR A 1 247 ? 10.058 -0.994 -6.335 1.00 98.25 247 TYR A N 1
ATOM 1978 C CA . TYR A 1 247 ? 10.211 -2.437 -6.236 1.00 98.25 247 TYR A CA 1
ATOM 1979 C C . TYR A 1 247 ? 10.942 -2.997 -7.450 1.00 98.25 247 TYR A C 1
ATOM 1981 O O . TYR A 1 247 ? 11.930 -3.705 -7.303 1.00 98.25 247 TYR A O 1
ATOM 1989 N N . SER A 1 248 ? 10.509 -2.618 -8.651 1.00 98.00 248 SER A N 1
ATOM 1990 C CA . SER A 1 248 ? 11.102 -3.126 -9.888 1.00 98.00 248 SER A CA 1
ATOM 1991 C C . SER A 1 248 ? 12.571 -2.722 -10.032 1.00 98.00 248 SER A C 1
ATOM 1993 O O . SER A 1 248 ? 13.404 -3.529 -10.434 1.00 98.00 248 SER A O 1
ATOM 1995 N N . VAL A 1 249 ? 12.896 -1.489 -9.640 1.00 97.38 249 VAL A N 1
ATOM 1996 C CA . VAL A 1 249 ? 14.270 -0.981 -9.590 1.00 97.38 249 VAL A CA 1
ATOM 1997 C C . VAL A 1 249 ? 15.107 -1.727 -8.545 1.00 97.38 249 VAL A C 1
ATOM 1999 O O . VAL A 1 249 ? 16.218 -2.159 -8.839 1.00 97.38 249 VAL A O 1
ATOM 2002 N N . SER A 1 250 ? 14.565 -1.946 -7.345 1.00 96.94 250 SER A N 1
ATOM 2003 C CA . SER A 1 250 ? 15.253 -2.682 -6.279 1.00 96.94 250 SER A CA 1
ATOM 2004 C C . SER A 1 250 ? 15.526 -4.141 -6.653 1.00 96.94 250 SER A C 1
ATOM 2006 O O . SER A 1 250 ? 16.528 -4.704 -6.216 1.00 96.94 250 SER A O 1
ATOM 2008 N N . GLU A 1 251 ? 14.645 -4.772 -7.426 1.00 97.50 251 GLU A N 1
ATOM 2009 C CA . GLU A 1 251 ? 14.841 -6.139 -7.910 1.00 97.50 251 GLU A CA 1
ATOM 2010 C C . GLU A 1 251 ? 15.907 -6.204 -9.014 1.00 97.50 251 GLU A C 1
ATOM 2012 O O . GLU A 1 251 ? 16.648 -7.187 -9.089 1.00 97.50 251 GLU A O 1
ATOM 2017 N N . GLN A 1 252 ? 16.046 -5.141 -9.815 1.00 96.88 252 GLN A N 1
ATOM 2018 C CA . GLN A 1 252 ? 17.164 -4.991 -10.748 1.00 96.88 252 GLN A CA 1
ATOM 2019 C C . GLN A 1 252 ? 18.492 -4.842 -9.996 1.00 96.88 252 GLN A C 1
ATOM 2021 O O . GLN A 1 252 ? 19.454 -5.539 -10.307 1.00 96.88 252 GLN A O 1
ATOM 2026 N N . ASP A 1 253 ? 18.537 -3.991 -8.966 1.00 95.56 253 ASP A N 1
ATOM 2027 C CA . ASP A 1 253 ? 19.730 -3.806 -8.125 1.00 95.56 253 ASP A CA 1
ATOM 2028 C C . ASP A 1 253 ? 20.166 -5.103 -7.432 1.00 95.56 253 ASP A C 1
ATOM 2030 O O . ASP A 1 253 ? 21.355 -5.349 -7.238 1.00 95.56 253 ASP A O 1
ATOM 2034 N N . ALA A 1 254 ? 19.204 -5.962 -7.090 1.00 94.81 254 ALA A N 1
ATOM 2035 C CA . ALA A 1 254 ? 19.459 -7.282 -6.524 1.00 94.81 254 ALA A CA 1
ATOM 2036 C C . ALA A 1 254 ? 19.875 -8.340 -7.569 1.00 94.81 254 ALA A C 1
ATOM 2038 O O . ALA A 1 254 ? 20.082 -9.497 -7.201 1.00 94.81 254 ALA A O 1
ATOM 2039 N N . GLY A 1 255 ? 19.956 -7.983 -8.855 1.00 96.00 255 GLY A N 1
ATOM 2040 C CA . GLY A 1 255 ? 20.286 -8.895 -9.953 1.00 96.00 255 GLY A CA 1
ATOM 2041 C C . GLY A 1 255 ? 19.206 -9.942 -10.245 1.00 96.00 255 GLY A C 1
ATOM 2042 O O . GLY A 1 255 ? 19.501 -10.960 -10.868 1.00 96.00 255 GLY A O 1
ATOM 2043 N N . ARG A 1 256 ? 17.968 -9.732 -9.775 1.00 95.69 256 ARG A N 1
ATOM 2044 C CA . ARG A 1 256 ? 16.844 -10.667 -9.974 1.00 95.69 256 ARG A CA 1
ATOM 2045 C C . ARG A 1 256 ? 16.093 -10.427 -11.277 1.00 95.69 256 ARG A C 1
ATOM 2047 O O . ARG A 1 256 ? 15.464 -11.350 -11.787 1.00 95.69 256 ARG A O 1
ATOM 2054 N N . VAL A 1 257 ? 16.177 -9.214 -11.817 1.00 95.69 257 VAL A N 1
ATOM 2055 C CA . VAL A 1 257 ? 15.660 -8.853 -13.141 1.00 95.69 257 VAL A CA 1
ATOM 2056 C C . VAL A 1 257 ? 16.692 -8.020 -13.891 1.00 95.69 257 VAL A C 1
ATOM 2058 O O . VAL A 1 257 ? 17.418 -7.238 -13.285 1.00 95.69 257 VAL A O 1
ATOM 2061 N N . GLU A 1 258 ? 16.765 -8.175 -15.211 1.00 93.56 258 GLU A N 1
ATOM 2062 C CA . GLU A 1 258 ? 17.680 -7.383 -16.043 1.00 93.56 258 GLU A CA 1
ATOM 2063 C C . GLU A 1 258 ? 17.103 -5.987 -16.319 1.00 93.56 258 GLU A C 1
ATOM 2065 O O . GLU A 1 258 ? 17.778 -4.970 -16.137 1.00 93.56 258 GLU A O 1
ATOM 2070 N N . PHE A 1 259 ? 15.814 -5.938 -16.677 1.00 93.19 259 PHE A N 1
ATOM 2071 C CA . PHE A 1 259 ? 15.098 -4.710 -17.009 1.00 93.19 259 PHE A CA 1
ATOM 2072 C C . PHE A 1 259 ? 13.925 -4.474 -16.045 1.00 93.19 259 PHE A C 1
ATOM 2074 O O . PHE A 1 259 ? 12.976 -5.264 -16.019 1.00 93.19 259 PHE A O 1
ATOM 2081 N N . PRO A 1 260 ? 13.915 -3.363 -15.284 1.00 94.75 260 PRO A N 1
ATOM 2082 C CA . PRO A 1 260 ? 12.866 -3.096 -14.301 1.00 94.75 260 PRO A CA 1
ATOM 2083 C C . PRO A 1 260 ? 11.489 -2.898 -14.957 1.00 94.75 260 PRO A C 1
ATOM 2085 O O . PRO A 1 260 ? 10.468 -3.190 -14.338 1.00 94.75 260 PRO A O 1
ATOM 2088 N N . GLY A 1 261 ? 11.438 -2.461 -16.221 1.00 94.25 261 GLY A N 1
ATOM 2089 C CA . GLY A 1 261 ? 10.194 -2.291 -16.979 1.00 94.25 261 GLY A CA 1
ATOM 2090 C C . GLY A 1 261 ? 9.384 -3.582 -17.149 1.00 94.25 261 GLY A C 1
ATOM 2091 O O . GLY A 1 261 ? 8.154 -3.551 -17.095 1.00 94.25 261 GLY A O 1
ATOM 2092 N N . GLU A 1 262 ? 10.050 -4.734 -17.280 1.00 93.62 262 GLU A N 1
ATOM 2093 C CA . GLU A 1 262 ? 9.375 -6.028 -17.439 1.00 93.62 262 GLU A CA 1
ATOM 2094 C C . GLU A 1 262 ? 8.634 -6.435 -16.166 1.00 93.62 262 GLU A C 1
ATOM 2096 O O . GLU A 1 262 ? 7.454 -6.793 -16.208 1.00 93.62 262 GLU A O 1
ATOM 2101 N N . LEU A 1 263 ? 9.303 -6.323 -15.018 1.00 96.69 263 LEU A N 1
ATOM 2102 C CA . LEU A 1 263 ? 8.693 -6.599 -13.723 1.00 96.69 263 LEU A CA 1
ATOM 2103 C C . LEU A 1 263 ? 7.597 -5.580 -13.399 1.00 96.69 263 LEU A C 1
ATOM 2105 O O . LEU A 1 263 ? 6.509 -5.961 -12.966 1.00 96.69 263 LEU A O 1
ATOM 2109 N N . LEU A 1 264 ? 7.831 -4.299 -13.686 1.00 96.00 264 LEU A N 1
ATOM 2110 C CA . LEU A 1 264 ? 6.832 -3.245 -13.525 1.00 96.00 264 LEU A CA 1
ATOM 2111 C C . LEU A 1 264 ? 5.559 -3.563 -14.315 1.00 96.00 264 LEU A C 1
ATOM 2113 O O . LEU A 1 264 ? 4.458 -3.425 -13.779 1.00 96.00 264 LEU A O 1
ATOM 2117 N N . ALA A 1 265 ? 5.692 -4.012 -15.565 1.00 94.25 265 ALA A N 1
ATOM 2118 C CA . ALA A 1 265 ? 4.562 -4.405 -16.400 1.00 94.25 265 ALA A CA 1
ATOM 2119 C C . ALA A 1 265 ? 3.775 -5.576 -15.791 1.00 94.25 265 ALA A C 1
ATOM 2121 O O . ALA A 1 265 ? 2.545 -5.524 -15.746 1.00 94.25 265 ALA A O 1
ATOM 2122 N N . GLN A 1 266 ? 4.472 -6.595 -15.279 1.00 95.50 266 GLN A N 1
ATOM 2123 C CA . GLN A 1 266 ? 3.844 -7.747 -14.625 1.00 95.50 266 GLN A CA 1
ATOM 2124 C C . GLN A 1 266 ? 3.074 -7.338 -13.363 1.00 95.50 266 GLN A C 1
ATOM 2126 O O . GLN A 1 266 ? 1.921 -7.731 -13.185 1.00 95.50 266 GLN A O 1
ATOM 2131 N N . LEU A 1 267 ? 3.685 -6.524 -12.499 1.00 96.56 267 LEU A N 1
ATOM 2132 C CA . LEU A 1 267 ? 3.060 -6.034 -11.267 1.00 96.56 267 LEU A CA 1
ATOM 2133 C C . LEU A 1 267 ? 1.846 -5.150 -11.573 1.00 96.56 267 LEU A C 1
ATOM 2135 O O . LEU A 1 267 ? 0.793 -5.283 -10.943 1.00 96.56 267 LEU A O 1
ATOM 2139 N N . GLN A 1 268 ? 1.972 -4.279 -12.577 1.00 95.19 268 GLN A N 1
ATOM 2140 C CA . GLN A 1 268 ? 0.885 -3.411 -13.000 1.00 95.19 268 GLN A CA 1
ATOM 2141 C C . GLN A 1 268 ? -0.324 -4.225 -13.480 1.00 95.19 268 GLN A C 1
ATOM 2143 O O . GLN A 1 268 ? -1.426 -4.035 -12.962 1.00 95.19 268 GLN A O 1
ATOM 2148 N N . ASP A 1 269 ? -0.117 -5.149 -14.421 1.00 94.38 269 ASP A N 1
ATOM 2149 C CA . ASP A 1 269 ? -1.180 -5.991 -14.980 1.00 94.38 269 ASP A CA 1
ATOM 2150 C C . ASP A 1 269 ? -1.827 -6.882 -13.904 1.00 94.38 269 ASP A C 1
ATOM 2152 O O . ASP A 1 269 ? -3.035 -7.119 -13.933 1.00 94.38 269 ASP A O 1
ATOM 2156 N N . ARG A 1 270 ? -1.040 -7.345 -12.925 1.00 94.75 270 ARG A N 1
ATOM 2157 C CA . ARG A 1 270 ? -1.510 -8.226 -11.851 1.00 94.75 270 ARG A CA 1
ATOM 2158 C C . ARG A 1 270 ? -2.445 -7.525 -10.870 1.00 94.75 270 ARG A C 1
ATOM 2160 O O . ARG A 1 270 ? -3.486 -8.090 -10.531 1.00 94.75 270 ARG A O 1
ATOM 2167 N N . PHE A 1 271 ? -2.084 -6.334 -10.384 1.00 95.88 271 PHE A N 1
ATOM 2168 C CA . PHE A 1 271 ? -2.822 -5.723 -9.272 1.00 95.88 271 PHE A CA 1
ATOM 2169 C C . PHE A 1 271 ? -3.037 -4.212 -9.337 1.00 95.88 271 PHE A C 1
ATOM 2171 O O . PHE A 1 271 ? -3.682 -3.691 -8.429 1.00 95.88 271 PHE A O 1
ATOM 2178 N N . MET A 1 272 ? -2.580 -3.503 -10.377 1.00 95.56 272 MET A N 1
ATOM 2179 C CA . MET A 1 272 ? -2.735 -2.041 -10.477 1.00 95.56 272 MET A CA 1
ATOM 2180 C C . MET A 1 272 ? -3.786 -1.566 -11.494 1.00 95.56 272 MET A C 1
ATOM 2182 O O . MET A 1 272 ? -4.022 -0.364 -11.598 1.00 95.56 272 MET A O 1
ATOM 2186 N N . VAL A 1 273 ? -4.410 -2.464 -12.260 1.00 93.25 273 VAL A N 1
ATOM 2187 C CA . VAL A 1 273 ? -5.314 -2.118 -13.376 1.00 93.25 273 VAL A CA 1
ATOM 2188 C C . VAL A 1 273 ? -6.789 -2.401 -13.079 1.00 93.25 273 VAL A C 1
ATOM 2190 O O . VAL A 1 273 ? -7.134 -3.206 -12.210 1.00 93.25 273 VAL A O 1
ATOM 2193 N N . TYR A 1 274 ? -7.680 -1.766 -13.843 1.00 90.69 274 TYR A N 1
ATOM 2194 C CA . TYR A 1 274 ? -9.097 -2.109 -13.887 1.00 90.69 274 TYR A CA 1
ATOM 2195 C C . TYR A 1 274 ? -9.308 -3.568 -14.287 1.00 90.69 274 TYR A C 1
ATOM 2197 O O . TYR A 1 274 ? -8.557 -4.133 -15.077 1.00 90.69 274 TYR A O 1
ATOM 2205 N N . GLY A 1 275 ? -10.373 -4.166 -13.757 1.00 87.50 275 GLY A N 1
ATOM 2206 C CA . GLY A 1 275 ? -10.720 -5.564 -14.036 1.00 87.50 275 GLY A CA 1
ATOM 2207 C C . GLY A 1 275 ? -9.936 -6.578 -13.200 1.00 87.50 275 GLY A C 1
ATOM 2208 O O . GLY A 1 275 ? -10.367 -7.722 -13.100 1.00 87.50 275 GLY A O 1
ATOM 2209 N N . SER A 1 276 ? -8.864 -6.159 -12.521 1.00 91.06 276 SER A N 1
ATOM 2210 C CA . SER A 1 276 ? -8.212 -6.981 -11.501 1.00 91.06 276 SER A CA 1
ATOM 2211 C C . SER A 1 276 ? -9.103 -7.098 -10.255 1.00 91.06 276 SER A C 1
ATOM 2213 O O . SER A 1 276 ? -9.806 -6.161 -9.873 1.00 91.06 276 SER A O 1
ATOM 2215 N N . ASN A 1 277 ? -9.116 -8.251 -9.590 1.00 93.69 277 ASN A N 1
ATOM 2216 C CA . ASN A 1 277 ? -9.846 -8.419 -8.329 1.00 93.69 277 ASN A CA 1
ATOM 2217 C C . ASN A 1 277 ? -8.955 -7.996 -7.160 1.00 93.69 277 ASN A C 1
ATOM 2219 O O . ASN A 1 277 ? -8.620 -8.825 -6.324 1.00 93.69 277 ASN A O 1
ATOM 2223 N N . THR A 1 278 ? -8.517 -6.736 -7.126 1.00 95.81 278 THR A N 1
ATOM 2224 C CA . THR A 1 278 ? -7.555 -6.238 -6.128 1.00 95.81 278 THR A CA 1
ATOM 2225 C C . THR A 1 278 ? -8.032 -4.950 -5.464 1.00 95.81 278 THR A C 1
ATOM 2227 O O . THR A 1 278 ? -8.930 -4.271 -5.982 1.00 95.81 278 THR A O 1
ATOM 2230 N N . PRO A 1 279 ? -7.424 -4.564 -4.328 1.00 95.69 279 PRO A N 1
ATOM 2231 C CA . PRO A 1 279 ? -7.712 -3.292 -3.696 1.00 95.69 279 PRO A CA 1
ATOM 2232 C C . PRO A 1 279 ? -7.513 -2.082 -4.614 1.00 95.69 279 PRO A C 1
ATOM 2234 O O . PRO A 1 279 ? -8.257 -1.118 -4.480 1.00 95.69 279 PRO A O 1
ATOM 2237 N N . MET A 1 280 ? -6.582 -2.113 -5.577 1.00 95.56 280 MET A N 1
ATOM 2238 C CA . MET A 1 280 ? -6.416 -0.992 -6.512 1.00 95.56 280 MET A CA 1
ATOM 2239 C C . MET A 1 280 ? -7.647 -0.816 -7.407 1.00 95.56 280 MET A C 1
ATOM 2241 O O . MET A 1 280 ? -8.168 0.289 -7.515 1.00 95.56 280 MET A O 1
ATOM 2245 N N . ASN A 1 281 ? -8.174 -1.896 -7.996 1.00 93.94 281 ASN A N 1
ATOM 2246 C CA . ASN A 1 281 ? -9.417 -1.821 -8.773 1.00 93.94 281 ASN A CA 1
ATOM 2247 C C . ASN A 1 281 ? -10.598 -1.353 -7.911 1.00 93.94 281 ASN A C 1
ATOM 2249 O O . ASN A 1 281 ? -11.477 -0.650 -8.404 1.00 93.94 281 ASN A O 1
ATOM 2253 N N . TRP A 1 282 ? -10.617 -1.719 -6.627 1.00 92.50 282 TRP A N 1
ATOM 2254 C CA . TRP A 1 282 ? -11.617 -1.217 -5.689 1.00 92.50 282 TRP A CA 1
ATOM 2255 C C . TRP A 1 282 ? -11.483 0.295 -5.446 1.00 92.50 282 TRP A C 1
ATOM 2257 O O . TRP A 1 282 ? -12.471 1.016 -5.562 1.00 92.50 282 TRP A O 1
ATOM 2267 N N . ILE A 1 283 ? -10.265 0.786 -5.188 1.00 93.56 283 ILE A N 1
ATOM 2268 C CA . ILE A 1 283 ? -9.961 2.216 -5.014 1.00 93.56 283 ILE A CA 1
ATOM 2269 C C . ILE A 1 283 ? -10.382 3.024 -6.246 1.00 93.56 283 ILE A C 1
ATOM 2271 O O . ILE A 1 283 ? -10.971 4.086 -6.099 1.00 93.56 283 ILE A O 1
ATOM 2275 N N . LEU A 1 284 ? -10.119 2.517 -7.453 1.00 89.69 284 LEU A N 1
ATOM 2276 C CA . LEU A 1 284 ? -10.453 3.202 -8.705 1.00 89.69 284 LEU A CA 1
ATOM 2277 C C . LEU A 1 284 ? -11.965 3.263 -9.001 1.00 89.69 284 LEU A C 1
ATOM 2279 O O . LEU A 1 284 ? -12.378 4.010 -9.886 1.00 89.69 284 LEU A O 1
ATOM 2283 N N . LYS A 1 285 ? -12.783 2.466 -8.303 1.00 86.81 285 LYS A N 1
ATOM 2284 C CA . LYS A 1 285 ? -14.250 2.449 -8.437 1.00 86.81 285 LYS A CA 1
ATOM 2285 C C . LYS A 1 285 ? -14.975 3.270 -7.366 1.00 86.81 285 LYS A C 1
ATOM 2287 O O . LYS A 1 285 ? -16.176 3.482 -7.520 1.00 86.81 285 LYS A O 1
ATOM 2292 N N . CYS A 1 286 ? -14.279 3.660 -6.296 1.00 81.19 286 CYS A N 1
ATOM 2293 C CA . CYS A 1 286 ? -14.815 4.468 -5.198 1.00 81.19 286 CYS A CA 1
ATOM 2294 C C . CYS A 1 286 ? -14.809 5.959 -5.542 1.00 81.19 286 CYS A C 1
ATOM 2296 O O . CYS A 1 286 ? -15.824 6.614 -5.218 1.00 81.19 286 CYS A O 1
#

Radius of gyration: 21.78 Å; chains: 1; bounding box: 82×36×49 Å

pLDDT: mean 86.45, std 16.33, range [31.94, 98.69]

Secondary structure (DSSP, 8-state):
-HHHHHHHHHHHHHHTT----------HHHHHH-HHHHTTTS-HHHHHHHTSPP-TT-HHHHHHHHHHHHHHHHHHHHHHTT-S-HHHHHHHT--STT---SS---S---HHHHHHHHHHHHHHHHHHHHHHTS-PSS-------HHHHHHHHHHHHHS-TTTTTTTTTS-HHHHHHHHHHHHHHHHHHHHHHHS----S-GGGSHHHHHHHHHTEETTTTEE--HHHHHHHHHHHHHHHHHHHHHHHHHHHHTTS-S-HHHHHHHHIIIIISTTSSSHHHHHTT-

Sequence (286 aa):
MESQLARQEEEAVVRLGITLQNPIHISPWLKMTKWTHYLKGQQLSSIQALISMPTVDEPALSALISAFSAVVEDARRSILDDRINVFDLHRVASFIQGRPFKKPLLTKLQEGTYTRYKGVWQQLLCFVYRLTVLRQAPSLHYLLTFQQQEAINQLNTLTPDDYYTSTSHTSSYTWQETSRRLQQACLQLCIALLDHTLRGNIYDSILVGFLAALAIDRARSGFLEPSDYTTKLSALVKMGQLLVIQYSVSEQDAGRVEFPGELLAQLQDRFMVYGSNTPMNWILKC

Organism: NCBI:txid1314779

Foldseek 3Di:
DVVVVVVVVVVVVVVVPPPPDDDDPCDPVCVVLVLCVQCPPHQLVQLLVLLDQDDPLCVLLVLLLVLLVVLLVLLLVCVVVCLDPQQLQQQLVAQAAPDGHPHGQDSPDPPVLLVLLSSLVSSLSSNCCCCPPVVGDDNGDAAADPQLVVLSVQSPVLRPPCPPVCPVPDDPVVVVVSSVSNSVSSLSNLLSLLLDFQDDDNRNRSVSVSLSSLQADPVDSGGDDPVVSLSSLVSSLSVSSSSLSSVLSVCCVVVNDVRSSVSSSVSCNAGQHAPGRGVNNVSVVD